Protein AF-A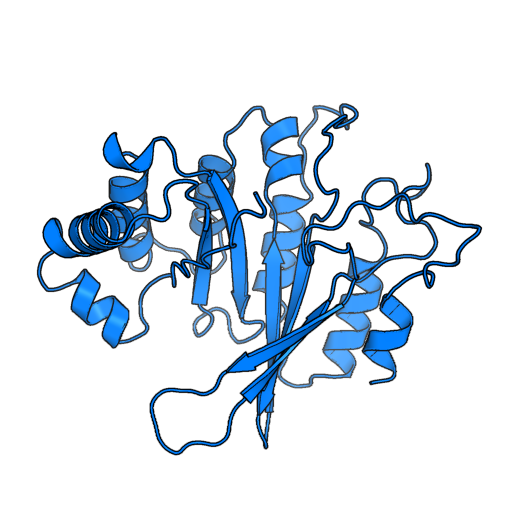0A1V1SUS5-F1 (afdb_monomer_lite)

Radius of gyration: 18.71 Å; chains: 1; bounding box: 54×46×48 Å

Structure (mmCIF, N/CA/C/O backbone):
data_AF-A0A1V1SUS5-F1
#
_entry.id   AF-A0A1V1SUS5-F1
#
loop_
_atom_site.group_PDB
_atom_site.id
_atom_site.type_symbol
_atom_site.label_atom_id
_atom_site.label_alt_id
_atom_site.label_comp_id
_atom_site.label_asym_id
_atom_site.label_entity_id
_atom_site.label_seq_id
_atom_site.pdbx_PDB_ins_code
_atom_site.Cartn_x
_atom_site.Cartn_y
_atom_site.Cartn_z
_atom_site.occupancy
_atom_site.B_iso_or_equiv
_atom_site.auth_seq_id
_atom_site.auth_comp_id
_atom_site.auth_asym_id
_atom_site.auth_atom_id
_atom_site.pdbx_PDB_model_num
ATOM 1 N N . MET A 1 1 ? 6.495 -20.080 1.034 1.00 56.28 1 MET A N 1
ATOM 2 C CA . MET A 1 1 ? 7.906 -19.631 0.947 1.00 56.28 1 MET A CA 1
ATOM 3 C C . MET A 1 1 ? 8.463 -19.608 -0.476 1.00 56.28 1 MET A C 1
ATOM 5 O O . MET A 1 1 ? 9.012 -18.581 -0.843 1.00 56.28 1 MET A O 1
ATOM 9 N N . GLN A 1 2 ? 8.309 -20.661 -1.296 1.00 71.94 2 GLN A N 1
ATOM 10 C CA . GLN A 1 2 ? 8.908 -20.706 -2.647 1.00 71.94 2 GLN A CA 1
ATOM 11 C C . GLN A 1 2 ? 8.453 -19.565 -3.578 1.00 71.94 2 GLN A C 1
ATOM 13 O O . GLN A 1 2 ? 9.272 -19.023 -4.310 1.00 71.94 2 GLN A O 1
ATOM 18 N N . LEU A 1 3 ? 7.181 -19.162 -3.480 1.00 84.06 3 LEU A N 1
ATOM 19 C CA . LEU A 1 3 ? 6.621 -18.015 -4.199 1.00 84.06 3 LEU A CA 1
ATOM 20 C C . LEU A 1 3 ? 7.401 -16.716 -3.946 1.00 84.06 3 LEU A C 1
ATOM 22 O O . LEU A 1 3 ? 7.781 -16.012 -4.872 1.00 84.06 3 LEU A O 1
ATOM 26 N N . ILE A 1 4 ? 7.640 -16.402 -2.675 1.00 88.00 4 ILE A N 1
ATOM 27 C CA . ILE A 1 4 ? 8.219 -15.123 -2.267 1.00 88.00 4 ILE A CA 1
ATOM 28 C C . ILE A 1 4 ? 9.676 -15.027 -2.709 1.00 88.00 4 ILE A C 1
ATOM 30 O O . ILE A 1 4 ? 10.050 -14.072 -3.378 1.00 88.00 4 ILE A O 1
ATOM 34 N N . ALA A 1 5 ? 10.471 -16.060 -2.418 1.00 86.56 5 ALA A N 1
ATOM 35 C CA . ALA A 1 5 ? 11.904 -16.068 -2.702 1.00 86.56 5 ALA A CA 1
ATOM 36 C C . ALA A 1 5 ? 12.237 -15.840 -4.189 1.00 86.56 5 ALA A C 1
ATOM 38 O O . ALA A 1 5 ? 13.232 -15.197 -4.501 1.00 86.56 5 ALA A O 1
ATOM 39 N N . GLN A 1 6 ? 11.398 -16.328 -5.108 1.00 87.69 6 GLN A N 1
ATOM 40 C CA . GLN A 1 6 ? 11.597 -16.170 -6.556 1.00 87.69 6 GLN A CA 1
ATOM 41 C C . GLN A 1 6 ? 11.377 -14.738 -7.057 1.00 87.69 6 GLN A C 1
ATOM 43 O O . GLN A 1 6 ? 11.787 -14.419 -8.169 1.00 87.69 6 GLN A O 1
ATOM 48 N N . ASN A 1 7 ? 10.732 -13.893 -6.252 1.00 89.69 7 ASN A N 1
ATOM 49 C CA . ASN A 1 7 ? 10.367 -12.529 -6.615 1.00 89.69 7 ASN A CA 1
ATOM 50 C C . ASN A 1 7 ? 11.190 -11.474 -5.855 1.00 89.69 7 ASN A C 1
ATOM 52 O O . ASN A 1 7 ? 10.912 -10.294 -5.998 1.00 89.69 7 ASN A O 1
ATOM 56 N N . LEU A 1 8 ? 12.211 -11.857 -5.078 1.00 88.56 8 LEU A N 1
ATOM 57 C CA . LEU A 1 8 ? 13.073 -10.901 -4.357 1.00 88.56 8 LEU A CA 1
ATOM 58 C C . LEU A 1 8 ? 14.153 -10.255 -5.248 1.00 88.56 8 LEU A C 1
ATOM 60 O O . LEU A 1 8 ? 14.941 -9.435 -4.781 1.00 88.56 8 LEU A O 1
ATOM 64 N N . GLY A 1 9 ? 14.205 -10.621 -6.530 1.00 86.25 9 GLY A N 1
ATOM 65 C CA . GLY A 1 9 ? 15.232 -10.159 -7.456 1.00 86.25 9 GLY A CA 1
ATOM 66 C C . GLY A 1 9 ? 16.608 -10.769 -7.173 1.00 86.25 9 GLY A C 1
ATOM 67 O O . GLY A 1 9 ? 16.739 -11.883 -6.663 1.00 86.25 9 GLY A O 1
ATOM 68 N N . VAL A 1 10 ? 17.655 -10.046 -7.568 1.00 81.94 10 VAL A N 1
ATOM 69 C CA . VAL A 1 10 ? 19.050 -10.477 -7.402 1.00 81.94 10 VAL A CA 1
ATOM 70 C C . VAL A 1 10 ? 19.497 -10.239 -5.958 1.00 81.94 10 VAL A C 1
ATOM 72 O O . VAL A 1 10 ? 19.235 -9.176 -5.399 1.00 81.94 10 VAL A O 1
ATOM 75 N N . PHE A 1 11 ? 20.182 -11.210 -5.351 1.00 77.88 11 PHE A N 1
ATOM 76 C CA . PHE A 1 11 ? 20.768 -11.031 -4.023 1.00 77.88 11 PHE A CA 1
ATOM 77 C C . PHE A 1 11 ? 21.939 -10.033 -4.095 1.00 77.88 11 PHE A C 1
ATOM 79 O O . PHE A 1 11 ? 22.802 -10.209 -4.961 1.00 77.88 11 PHE A O 1
ATOM 86 N N . PRO A 1 12 ? 22.005 -9.013 -3.220 1.00 69.25 12 PRO A N 1
ATOM 87 C CA . PRO A 1 12 ? 23.109 -8.060 -3.224 1.00 69.25 12 PRO A CA 1
ATOM 88 C C . PRO A 1 12 ? 24.424 -8.776 -2.883 1.00 69.25 12 PRO A C 1
ATOM 90 O O . PRO A 1 12 ? 24.532 -9.462 -1.867 1.00 69.25 12 PRO A O 1
ATOM 93 N N . THR A 1 13 ? 25.435 -8.639 -3.738 1.00 66.50 13 THR A N 1
ATOM 94 C CA . THR A 1 13 ? 26.790 -9.151 -3.486 1.00 66.50 13 THR A CA 1
ATOM 95 C C . THR A 1 13 ? 27.754 -7.982 -3.317 1.00 66.50 13 THR A C 1
ATOM 97 O O . THR A 1 13 ? 27.481 -6.877 -3.775 1.00 66.50 13 THR A O 1
ATOM 100 N N . LEU A 1 14 ? 28.900 -8.211 -2.669 1.00 58.50 14 LEU A N 1
ATOM 101 C CA . LEU A 1 14 ? 29.902 -7.162 -2.414 1.00 58.50 14 LEU A CA 1
ATOM 102 C C . LEU A 1 14 ? 30.389 -6.453 -3.696 1.00 58.50 14 LEU A C 1
ATOM 104 O O . LEU A 1 14 ? 30.779 -5.292 -3.632 1.00 58.50 14 LEU A O 1
ATOM 108 N N . ASP A 1 15 ? 30.321 -7.131 -4.846 1.00 57.38 15 ASP A N 1
ATOM 109 C CA . ASP A 1 15 ? 30.761 -6.618 -6.150 1.00 57.38 15 ASP A CA 1
ATOM 110 C C . ASP A 1 15 ? 29.616 -6.020 -6.993 1.00 57.38 15 ASP A C 1
ATOM 112 O O . ASP A 1 15 ? 29.857 -5.487 -8.077 1.00 57.38 15 ASP A O 1
ATOM 116 N N . TYR A 1 16 ? 28.367 -6.114 -6.522 1.00 55.88 16 TYR A N 1
ATOM 117 C CA . TYR A 1 16 ? 27.181 -5.610 -7.210 1.00 55.88 16 TYR A CA 1
ATOM 118 C C . TYR A 1 16 ? 26.275 -4.876 -6.219 1.00 55.88 16 TYR A C 1
ATOM 120 O O . TYR A 1 16 ? 25.392 -5.464 -5.588 1.00 55.88 16 TYR A O 1
ATOM 128 N N . ALA A 1 17 ? 26.496 -3.566 -6.096 1.00 56.09 17 ALA A N 1
ATOM 129 C CA . ALA A 1 17 ? 25.544 -2.681 -5.443 1.00 56.09 17 ALA A CA 1
ATOM 130 C C . ALA A 1 17 ? 24.270 -2.642 -6.294 1.00 56.09 17 ALA A C 1
ATOM 132 O O . ALA A 1 17 ? 24.307 -2.296 -7.476 1.00 56.09 17 ALA A O 1
ATOM 133 N N . GLN A 1 18 ? 23.152 -3.054 -5.708 1.00 57.53 18 GLN A N 1
ATOM 134 C CA . GLN A 1 18 ? 21.867 -3.020 -6.386 1.00 57.53 18 GLN A CA 1
ATOM 135 C C . GLN A 1 18 ? 21.454 -1.558 -6.566 1.00 57.53 18 GLN A C 1
ATOM 137 O O . GLN A 1 18 ? 21.388 -0.816 -5.594 1.00 57.53 18 GLN A O 1
ATOM 142 N N . SER A 1 19 ? 21.212 -1.143 -7.806 1.00 61.97 19 SER A N 1
ATOM 143 C CA . SER A 1 19 ? 20.896 0.248 -8.152 1.00 61.97 19 SER A CA 1
ATOM 144 C C . SER A 1 19 ? 19.427 0.623 -7.911 1.00 61.97 19 SER A C 1
ATOM 146 O O . SER A 1 19 ? 19.081 1.801 -7.903 1.00 61.97 19 SER A O 1
ATOM 148 N N . TRP A 1 20 ? 18.570 -0.367 -7.639 1.00 66.19 20 TRP A N 1
ATOM 149 C CA . TRP A 1 20 ? 17.168 -0.151 -7.295 1.00 66.19 20 TRP A CA 1
ATOM 150 C C . TRP A 1 20 ? 17.019 0.296 -5.834 1.00 66.19 20 TRP A C 1
ATOM 152 O O . TRP A 1 20 ? 16.970 -0.537 -4.925 1.00 66.19 20 TRP A O 1
ATOM 162 N N . GLU A 1 21 ? 16.935 1.611 -5.617 1.00 68.44 21 GLU A N 1
ATOM 163 C CA . GLU A 1 21 ? 16.593 2.203 -4.318 1.00 68.44 21 GLU A CA 1
ATOM 164 C C . GLU A 1 21 ? 15.135 1.881 -3.953 1.00 68.44 21 GLU A C 1
ATOM 166 O O . GLU A 1 21 ? 14.194 2.211 -4.686 1.00 68.44 21 GLU A O 1
ATOM 171 N N . ARG A 1 22 ? 14.952 1.208 -2.814 1.00 75.19 22 ARG A N 1
ATOM 172 C CA . ARG A 1 22 ? 13.670 0.661 -2.344 1.00 75.19 22 ARG A CA 1
ATOM 173 C C . ARG A 1 22 ? 13.079 1.542 -1.259 1.00 75.19 22 ARG A C 1
ATOM 175 O O . ARG A 1 22 ? 13.811 2.118 -0.467 1.00 75.19 22 ARG A O 1
ATOM 182 N N . PHE A 1 23 ? 11.753 1.596 -1.200 1.00 78.69 23 PHE A N 1
ATOM 183 C CA . PHE A 1 23 ? 11.044 2.333 -0.151 1.00 78.69 23 PHE A CA 1
ATOM 184 C C . PHE A 1 23 ? 11.021 1.597 1.193 1.00 78.69 23 PHE A C 1
ATOM 186 O O . PHE A 1 23 ? 10.920 2.224 2.237 1.00 78.69 23 PHE A O 1
ATOM 193 N N . MET A 1 24 ? 11.017 0.263 1.156 1.00 78.38 24 MET A N 1
ATOM 194 C CA . MET A 1 24 ? 10.450 -0.535 2.245 1.00 78.38 24 MET A CA 1
ATOM 195 C C . MET A 1 24 ? 11.324 -0.647 3.488 1.00 78.38 24 MET A C 1
ATOM 197 O O . MET A 1 24 ? 10.776 -0.709 4.578 1.00 78.38 24 MET A O 1
ATOM 201 N N . THR A 1 25 ? 12.646 -0.707 3.335 1.00 77.69 25 THR A N 1
ATOM 202 C CA . THR A 1 25 ? 13.564 -0.801 4.472 1.00 77.69 25 THR A CA 1
ATOM 203 C C . THR A 1 25 ? 14.739 0.142 4.280 1.00 77.69 25 THR A C 1
ATOM 205 O O . THR A 1 25 ? 15.134 0.423 3.144 1.00 77.69 25 THR A O 1
ATOM 208 N N . ASP A 1 26 ? 15.304 0.613 5.389 1.00 72.38 26 ASP A N 1
ATOM 209 C CA . ASP A 1 26 ? 16.390 1.596 5.386 1.00 72.38 26 ASP A CA 1
ATOM 210 C C . ASP A 1 26 ? 17.672 1.032 4.754 1.00 72.38 26 ASP A C 1
ATOM 212 O O . ASP A 1 26 ? 18.413 1.746 4.079 1.00 72.38 26 ASP A O 1
ATOM 216 N N . GLU A 1 27 ? 17.925 -0.272 4.913 1.00 72.62 27 GLU A N 1
ATOM 217 C CA . GLU A 1 27 ? 19.026 -0.979 4.251 1.00 72.62 27 GLU A CA 1
ATOM 218 C C . GLU A 1 27 ? 18.706 -1.412 2.812 1.00 72.62 27 GLU A C 1
ATOM 220 O O . GLU A 1 27 ? 19.537 -2.035 2.145 1.00 72.62 27 GLU A O 1
ATOM 225 N N . GLY A 1 28 ? 17.501 -1.105 2.328 1.00 73.62 28 GLY A N 1
ATOM 226 C CA . GLY A 1 28 ? 17.058 -1.421 0.982 1.00 73.62 28 GLY A CA 1
ATOM 227 C C . GLY A 1 28 ? 16.905 -2.919 0.740 1.00 73.62 28 GLY A C 1
ATOM 228 O O . GLY A 1 28 ? 17.240 -3.386 -0.337 1.00 73.62 28 GLY A O 1
ATOM 229 N N . SER A 1 29 ? 16.421 -3.709 1.694 1.00 83.25 29 SER A N 1
ATOM 230 C CA . SER A 1 29 ? 15.991 -5.097 1.478 1.00 83.25 29 SER A CA 1
ATOM 231 C C . SER A 1 29 ? 14.643 -5.135 0.735 1.00 83.25 29 SER A C 1
ATOM 233 O O . SER A 1 29 ? 13.761 -4.323 1.009 1.00 83.25 29 SER A O 1
ATOM 235 N N . PRO A 1 30 ? 14.413 -6.084 -0.197 1.00 87.19 30 PRO A N 1
ATOM 236 C CA . PRO A 1 30 ? 13.115 -6.235 -0.861 1.00 87.19 30 PRO A CA 1
ATOM 237 C C . PRO A 1 30 ? 12.083 -6.965 0.010 1.00 87.19 30 PRO A C 1
ATOM 239 O O . PRO A 1 30 ? 10.980 -7.247 -0.458 1.00 87.19 30 PRO A O 1
ATOM 242 N N . VAL A 1 31 ? 12.457 -7.336 1.237 1.00 90.62 31 VAL A N 1
ATOM 243 C CA . VAL A 1 31 ? 11.611 -8.033 2.203 1.00 90.62 31 VAL A CA 1
ATOM 244 C C . VAL A 1 31 ? 11.834 -7.490 3.608 1.00 90.62 31 VAL A C 1
ATOM 246 O O . VAL A 1 31 ? 12.974 -7.325 4.040 1.00 90.62 31 VAL A O 1
ATOM 249 N N . GLU A 1 32 ? 10.735 -7.302 4.328 1.00 91.38 32 GLU A N 1
ATOM 250 C CA . GLU A 1 32 ? 10.705 -6.912 5.736 1.00 91.38 32 GLU A CA 1
ATOM 251 C C . GLU A 1 32 ? 9.882 -7.930 6.536 1.00 91.38 32 GLU A C 1
ATOM 253 O O . GLU A 1 32 ? 8.862 -8.425 6.051 1.00 91.38 32 GLU A O 1
ATOM 258 N N . LEU A 1 33 ? 10.311 -8.249 7.760 1.00 91.81 33 LEU A N 1
ATOM 259 C CA . LEU A 1 33 ? 9.556 -9.070 8.710 1.00 91.81 33 LEU A CA 1
ATOM 260 C C . LEU A 1 33 ? 9.112 -8.203 9.889 1.00 91.81 33 LEU A C 1
ATOM 262 O O . LEU A 1 33 ? 9.931 -7.503 10.478 1.00 91.81 33 LEU A O 1
ATOM 266 N N . SER A 1 34 ? 7.846 -8.305 10.284 1.00 90.81 34 SER A N 1
ATOM 267 C CA . SER A 1 34 ? 7.305 -7.582 11.436 1.00 90.81 34 SER A CA 1
ATOM 268 C C . SER A 1 34 ? 6.362 -8.452 12.270 1.00 90.81 34 SER A C 1
ATOM 270 O O . SER A 1 34 ? 5.878 -9.495 11.832 1.00 90.81 34 SER A O 1
ATOM 272 N N . TRP A 1 35 ? 6.144 -8.052 13.523 1.00 91.94 35 TRP A N 1
ATOM 273 C CA . TRP A 1 35 ? 5.284 -8.756 14.474 1.00 91.94 35 TRP A CA 1
ATOM 274 C C . TRP A 1 35 ? 4.247 -7.792 15.026 1.00 91.94 35 TRP A C 1
ATOM 276 O O . TRP A 1 35 ? 4.596 -6.732 15.541 1.00 91.94 35 TRP A O 1
ATOM 286 N N . ASP A 1 36 ? 2.980 -8.186 14.956 1.00 88.12 36 ASP A N 1
ATOM 287 C CA . ASP A 1 36 ? 1.918 -7.536 15.713 1.00 88.12 36 ASP A CA 1
ATOM 288 C C . ASP A 1 36 ? 1.712 -8.285 17.021 1.00 88.12 36 ASP A C 1
ATOM 290 O O . ASP A 1 36 ? 1.273 -9.434 17.013 1.00 88.12 36 ASP A O 1
ATOM 294 N N . TRP A 1 37 ? 2.050 -7.639 18.131 1.00 86.56 37 TRP A N 1
ATOM 295 C CA . TRP A 1 37 ? 1.921 -8.211 19.468 1.00 86.56 37 TRP A CA 1
ATOM 296 C C . TRP A 1 37 ? 0.512 -8.073 20.051 1.00 86.56 37 TRP A C 1
ATOM 298 O O . TRP A 1 37 ? 0.243 -8.673 21.086 1.00 86.56 37 TRP A O 1
ATOM 308 N N . GLY A 1 38 ? -0.381 -7.317 19.403 1.00 79.44 38 GLY A N 1
ATOM 309 C CA . GLY A 1 38 ? -1.707 -7.027 19.932 1.00 79.44 38 GLY A CA 1
ATOM 310 C C . GLY A 1 38 ? -1.674 -6.235 21.245 1.00 79.44 38 GLY A C 1
ATOM 311 O O . GLY A 1 38 ? -0.644 -5.728 21.691 1.00 79.44 38 GLY A O 1
ATOM 312 N N . THR A 1 39 ? -2.845 -6.099 21.864 1.00 76.94 39 THR A N 1
ATOM 313 C CA . THR A 1 39 ? -3.015 -5.461 23.186 1.00 76.94 39 THR A CA 1
ATOM 314 C C . THR A 1 39 ? -3.655 -6.396 24.213 1.00 76.94 39 THR A C 1
ATOM 316 O O . THR A 1 39 ? -3.927 -5.983 25.338 1.00 76.94 39 THR A O 1
ATOM 319 N N . ASP A 1 40 ? -3.963 -7.624 23.811 1.00 79.69 40 ASP A N 1
ATOM 320 C CA . ASP A 1 40 ? -4.545 -8.686 24.624 1.00 79.69 40 ASP A CA 1
ATOM 321 C C . ASP A 1 40 ? -3.568 -9.869 24.738 1.00 79.69 40 ASP A C 1
ATOM 323 O O . ASP A 1 40 ? -2.479 -9.851 24.173 1.00 79.69 40 ASP A O 1
ATOM 327 N N . ASP A 1 41 ? -3.956 -10.921 25.463 1.00 81.50 41 ASP A N 1
ATOM 328 C CA . ASP A 1 41 ? -3.148 -12.145 25.605 1.00 81.50 41 ASP A CA 1
ATOM 329 C C . ASP A 1 41 ? -3.198 -13.046 24.347 1.00 81.50 41 ASP A C 1
ATOM 331 O O . ASP A 1 41 ? -2.983 -14.262 24.423 1.00 81.50 41 ASP A O 1
ATOM 335 N N . SER A 1 42 ? -3.543 -12.486 23.182 1.00 82.06 42 SER A N 1
ATOM 336 C CA . SER A 1 42 ? -3.568 -13.235 21.929 1.00 82.06 42 SER A CA 1
ATOM 337 C C . SER A 1 42 ? -2.152 -13.527 21.430 1.00 82.06 42 SER A C 1
ATOM 339 O O . SER A 1 42 ? -1.152 -12.951 21.863 1.00 82.06 42 SER A O 1
ATOM 341 N N . ARG A 1 43 ? -2.043 -14.507 20.530 1.00 85.69 43 ARG A N 1
ATOM 342 C CA . ARG A 1 43 ? -0.749 -14.832 19.931 1.00 85.69 43 ARG A CA 1
ATOM 343 C C . ARG A 1 43 ? -0.334 -13.715 18.974 1.00 85.69 43 ARG A C 1
ATOM 345 O O . ARG A 1 43 ? -1.170 -13.296 18.172 1.00 85.69 43 ARG A O 1
ATOM 352 N N . PRO A 1 44 ? 0.951 -13.320 18.973 1.00 88.94 44 PRO A N 1
ATOM 353 C CA . PRO A 1 44 ? 1.442 -12.357 18.007 1.00 88.94 44 PRO A CA 1
ATOM 354 C C . PRO A 1 44 ? 1.198 -12.826 16.573 1.00 88.94 44 PRO A C 1
ATOM 356 O O . PRO A 1 44 ? 1.414 -13.996 16.246 1.00 88.94 44 PRO A O 1
ATOM 359 N N . THR A 1 45 ? 0.787 -11.905 15.709 1.00 90.25 45 THR A N 1
ATOM 360 C CA . THR A 1 45 ? 0.642 -12.163 14.275 1.00 90.25 45 THR A CA 1
ATOM 361 C C . THR A 1 45 ? 1.963 -11.864 13.583 1.00 90.25 45 THR A C 1
ATOM 363 O O . THR A 1 45 ? 2.493 -10.758 13.694 1.00 90.25 45 THR A O 1
ATOM 366 N N . ILE A 1 46 ? 2.490 -12.842 12.847 1.00 93.44 46 ILE A N 1
ATOM 367 C CA . ILE A 1 46 ? 3.684 -12.641 12.023 1.00 93.44 46 ILE A CA 1
ATOM 368 C C . ILE A 1 46 ? 3.256 -11.933 10.744 1.00 93.44 46 ILE A C 1
ATOM 370 O O . ILE A 1 46 ? 2.282 -12.324 10.100 1.00 93.44 46 ILE A O 1
ATOM 374 N N . ARG A 1 47 ? 4.001 -10.908 10.357 1.00 94.94 47 ARG A N 1
ATOM 375 C CA . ARG A 1 47 ? 3.806 -10.170 9.120 1.00 94.94 47 ARG A CA 1
ATOM 376 C C . ARG A 1 47 ? 5.085 -10.173 8.313 1.00 94.94 47 ARG A C 1
ATOM 378 O O . ARG A 1 47 ? 6.189 -10.206 8.855 1.00 94.94 47 ARG A O 1
ATOM 385 N N . TYR A 1 48 ? 4.929 -10.133 7.002 1.00 94.19 48 TYR A N 1
ATOM 386 C CA . TYR A 1 48 ? 6.040 -9.787 6.136 1.00 94.19 48 TYR A CA 1
ATOM 387 C C . TYR A 1 48 ? 5.567 -8.941 4.969 1.00 94.19 48 TYR A C 1
ATOM 389 O O . TYR A 1 48 ? 4.450 -9.121 4.478 1.00 94.19 48 TYR A O 1
ATOM 397 N N . SER A 1 49 ? 6.441 -8.060 4.512 1.00 94.25 49 SER A N 1
ATOM 398 C CA . SER A 1 49 ? 6.226 -7.209 3.349 1.00 94.25 49 SER A CA 1
ATOM 399 C C . SER A 1 49 ? 7.255 -7.541 2.281 1.00 94.25 49 SER A C 1
ATOM 401 O O . SER A 1 49 ? 8.379 -7.909 2.614 1.00 94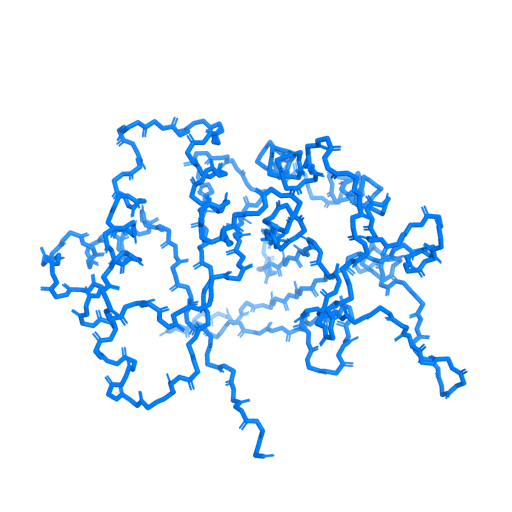.25 49 SER A O 1
ATOM 403 N N . ILE A 1 50 ? 6.867 -7.473 1.007 1.00 94.19 50 ILE A N 1
ATOM 404 C CA . ILE A 1 50 ? 7.768 -7.650 -0.129 1.00 94.19 50 ILE A CA 1
ATOM 405 C C . ILE A 1 50 ? 7.485 -6.696 -1.275 1.00 94.19 50 ILE A C 1
ATOM 407 O O . ILE A 1 50 ? 6.334 -6.429 -1.627 1.00 94.19 50 ILE A O 1
ATOM 411 N N . GLU A 1 51 ? 8.559 -6.228 -1.896 1.00 93.50 51 GLU A N 1
ATOM 412 C CA . GLU A 1 51 ? 8.523 -5.614 -3.213 1.00 93.50 51 GLU A CA 1
ATOM 413 C C . GLU A 1 51 ? 8.965 -6.688 -4.211 1.00 93.50 51 GLU A C 1
ATOM 415 O O . GLU A 1 51 ? 10.124 -7.105 -4.184 1.00 93.50 51 GLU A O 1
ATOM 420 N N . PRO A 1 52 ? 8.063 -7.196 -5.068 1.00 92.94 52 PRO A N 1
ATOM 421 C CA . PRO A 1 52 ? 8.451 -8.081 -6.152 1.00 92.94 52 PRO A CA 1
ATOM 422 C C . PRO A 1 52 ? 9.379 -7.327 -7.097 1.00 92.94 52 PRO A C 1
ATOM 424 O O . PRO A 1 52 ? 9.029 -6.241 -7.549 1.00 92.94 52 PRO A O 1
ATOM 427 N N . ILE A 1 53 ? 10.536 -7.896 -7.419 1.00 90.19 53 ILE A N 1
ATOM 428 C CA . ILE A 1 53 ? 11.536 -7.278 -8.290 1.00 90.19 53 ILE A CA 1
ATOM 429 C C . ILE A 1 53 ? 11.839 -8.209 -9.455 1.00 90.19 53 ILE A C 1
ATOM 431 O O . ILE A 1 53 ? 12.270 -9.352 -9.277 1.00 90.19 53 ILE A O 1
ATOM 435 N N . GLY A 1 54 ? 11.609 -7.702 -10.666 1.00 88.56 54 GLY A N 1
ATOM 436 C CA . GLY A 1 54 ? 11.950 -8.396 -11.899 1.00 88.56 54 GLY A CA 1
ATOM 437 C C . GLY A 1 54 ? 13.461 -8.451 -12.127 1.00 88.56 54 GLY A C 1
ATOM 438 O O . GLY A 1 54 ? 14.202 -7.558 -11.731 1.00 88.56 54 GLY A O 1
ATOM 439 N N . LEU A 1 55 ? 13.933 -9.474 -12.845 1.00 86.88 55 LEU A N 1
ATOM 440 C CA . LEU A 1 55 ? 15.357 -9.609 -13.201 1.00 86.88 55 LEU A CA 1
ATOM 441 C C . LEU A 1 55 ? 15.878 -8.475 -14.100 1.00 86.88 55 LEU A C 1
ATOM 443 O O . LEU A 1 55 ? 17.085 -8.310 -14.242 1.00 86.88 55 LEU A O 1
ATOM 447 N N . THR A 1 56 ? 14.974 -7.728 -14.732 1.00 85.62 56 THR A N 1
ATOM 448 C CA . THR A 1 56 ? 15.272 -6.597 -15.620 1.00 85.62 56 THR A CA 1
ATOM 449 C C . THR A 1 56 ? 14.911 -5.250 -14.995 1.00 85.62 56 THR A C 1
ATOM 451 O O . THR A 1 56 ? 14.967 -4.243 -15.702 1.00 85.62 56 THR A O 1
ATOM 454 N N . ALA A 1 57 ? 14.523 -5.216 -13.715 1.00 85.56 57 ALA A N 1
ATOM 455 C CA . ALA A 1 57 ? 14.254 -3.969 -13.008 1.00 85.56 57 ALA A CA 1
ATOM 456 C C . ALA A 1 57 ? 15.481 -3.048 -13.062 1.00 85.56 57 ALA A C 1
ATOM 458 O O . ALA A 1 57 ? 16.616 -3.525 -13.030 1.00 85.56 57 ALA A O 1
ATOM 459 N N . ASP A 1 58 ? 15.239 -1.743 -13.175 1.00 78.31 58 ASP A N 1
ATOM 460 C CA . ASP A 1 58 ? 16.265 -0.697 -13.299 1.00 78.31 58 ASP A CA 1
ATOM 461 C C . ASP A 1 58 ? 17.146 -0.780 -14.562 1.00 78.31 58 ASP A C 1
ATOM 463 O O . ASP A 1 58 ? 18.159 -0.099 -14.708 1.00 78.31 58 ASP A O 1
ATOM 467 N N . THR A 1 59 ? 16.765 -1.617 -15.527 1.00 82.88 59 THR A N 1
ATOM 468 C CA . THR A 1 59 ? 17.389 -1.620 -16.855 1.00 82.88 59 THR A CA 1
ATOM 469 C C . THR A 1 59 ? 16.586 -0.751 -17.816 1.00 82.88 59 THR A C 1
ATOM 471 O O . THR A 1 59 ? 15.429 -0.421 -17.567 1.00 82.88 59 THR A O 1
ATOM 474 N N . SER A 1 60 ? 17.142 -0.449 -18.990 1.00 82.19 60 SER A N 1
ATOM 475 C CA . SER A 1 60 ? 16.393 0.235 -20.054 1.00 82.19 60 SER A CA 1
ATOM 476 C C . SER A 1 60 ? 15.133 -0.517 -20.514 1.00 82.19 60 SER A C 1
ATOM 478 O O . SER A 1 60 ? 14.267 0.096 -21.137 1.00 82.19 60 SER A O 1
ATOM 480 N N . PHE A 1 61 ? 15.016 -1.818 -20.218 1.00 83.75 61 PHE A N 1
ATOM 481 C CA . PHE A 1 61 ? 13.843 -2.634 -20.541 1.00 83.75 61 PHE A CA 1
ATOM 482 C C . PHE A 1 61 ? 12.714 -2.507 -19.515 1.00 83.75 61 PHE A C 1
ATOM 484 O O . PHE A 1 61 ? 11.549 -2.602 -19.893 1.00 83.75 61 PHE A O 1
ATOM 491 N N . ASP A 1 62 ? 13.046 -2.308 -18.239 1.00 82.56 62 ASP A N 1
ATOM 492 C CA . ASP A 1 62 ? 12.070 -2.135 -17.162 1.00 82.56 62 ASP A CA 1
ATOM 493 C C . ASP A 1 62 ? 12.589 -1.143 -16.109 1.00 82.56 62 ASP A C 1
ATOM 495 O O . ASP A 1 62 ? 12.909 -1.526 -14.980 1.00 82.56 62 ASP A O 1
ATOM 499 N N . PRO A 1 63 ? 12.690 0.151 -16.464 1.00 79.94 63 PRO A N 1
ATOM 500 C CA . PRO A 1 63 ? 13.331 1.145 -15.608 1.00 79.94 63 PRO A CA 1
ATOM 501 C C . PRO A 1 63 ? 12.564 1.402 -14.308 1.00 79.94 63 PRO A C 1
ATOM 503 O O . PRO A 1 63 ? 13.074 2.095 -13.444 1.00 79.94 63 PRO A O 1
ATOM 506 N N . LEU A 1 64 ? 11.326 0.909 -14.179 1.00 80.00 64 LEU A N 1
ATOM 507 C CA . LEU A 1 64 ? 10.435 1.196 -13.050 1.00 80.00 64 LEU A CA 1
ATOM 508 C C . LEU A 1 64 ? 9.784 -0.061 -12.465 1.00 80.00 64 LEU A C 1
ATOM 510 O O . LEU A 1 64 ? 8.769 0.043 -11.774 1.00 80.00 64 LEU A O 1
ATOM 514 N N . ASN A 1 65 ? 10.367 -1.230 -12.745 1.00 87.25 65 ASN A N 1
ATOM 515 C CA . ASN A 1 65 ? 9.947 -2.520 -12.199 1.00 87.25 65 ASN A CA 1
ATOM 516 C C . ASN A 1 65 ? 8.439 -2.802 -12.397 1.00 87.25 65 ASN A C 1
ATOM 518 O O . ASN A 1 65 ? 7.739 -3.287 -11.507 1.00 87.25 65 ASN A O 1
ATOM 522 N N . LEU A 1 66 ? 7.900 -2.446 -13.564 1.00 83.69 66 LEU A N 1
ATOM 523 C CA . LEU A 1 66 ? 6.469 -2.544 -13.862 1.00 83.69 66 LEU A CA 1
ATOM 524 C C . LEU A 1 66 ? 6.076 -3.912 -14.432 1.00 83.69 66 LEU A C 1
ATOM 526 O O . LEU A 1 66 ? 4.891 -4.254 -14.405 1.00 83.69 66 LEU A O 1
ATOM 530 N N . LEU A 1 67 ? 7.036 -4.693 -14.946 1.00 85.81 67 LEU A N 1
ATOM 531 C CA . LEU A 1 67 ? 6.749 -5.945 -15.657 1.00 85.81 67 LEU A CA 1
ATOM 532 C C . LEU A 1 67 ? 6.504 -7.131 -14.717 1.00 85.81 67 LEU A C 1
ATOM 534 O O . LEU A 1 67 ? 5.750 -8.044 -15.051 1.00 85.81 67 LEU A O 1
ATOM 538 N N . VAL A 1 68 ? 7.119 -7.136 -13.532 1.00 89.62 68 VAL A N 1
ATOM 539 C CA . VAL A 1 68 ? 7.025 -8.265 -12.589 1.00 89.62 68 VAL A CA 1
ATOM 540 C C . VAL A 1 68 ? 5.624 -8.423 -11.983 1.00 89.62 68 VAL A C 1
ATOM 542 O O . VAL A 1 68 ? 5.223 -9.531 -11.619 1.00 89.62 68 VAL A O 1
ATOM 545 N N . GLY A 1 69 ? 4.853 -7.333 -11.916 1.00 87.69 69 GLY A N 1
ATOM 546 C CA . GLY A 1 69 ? 3.576 -7.280 -11.205 1.00 87.69 69 GLY A CA 1
ATOM 547 C C . GLY A 1 69 ? 2.549 -8.313 -11.677 1.00 87.69 69 GLY A C 1
ATOM 548 O O . GLY A 1 69 ? 1.945 -8.984 -10.845 1.00 87.69 69 GLY A O 1
ATOM 549 N N . GLU A 1 70 ? 2.383 -8.499 -12.991 1.00 87.06 70 GLU A N 1
ATOM 550 C CA . GLU A 1 70 ? 1.386 -9.435 -13.545 1.00 87.06 70 GLU A CA 1
ATOM 551 C C . GLU A 1 70 ? 1.723 -10.900 -13.244 1.00 87.06 70 GLU A C 1
ATOM 553 O O . GLU A 1 70 ? 0.850 -11.707 -12.897 1.00 87.06 70 GLU A O 1
ATOM 558 N N . ALA A 1 71 ? 3.008 -11.252 -13.357 1.00 90.19 71 ALA A N 1
ATOM 559 C CA . ALA A 1 71 ? 3.487 -12.590 -13.043 1.00 90.19 71 ALA A CA 1
ATOM 560 C C . ALA A 1 71 ? 3.326 -12.882 -11.546 1.00 90.19 71 ALA A C 1
ATOM 562 O O . ALA A 1 71 ? 2.860 -13.963 -11.180 1.00 90.19 71 ALA A O 1
ATOM 563 N N . PHE A 1 72 ? 3.657 -11.910 -10.694 1.00 93.94 72 PHE A N 1
ATOM 564 C CA . PHE A 1 72 ? 3.517 -12.032 -9.250 1.00 93.94 72 PHE A CA 1
ATOM 565 C C . PHE A 1 72 ? 2.047 -12.147 -8.816 1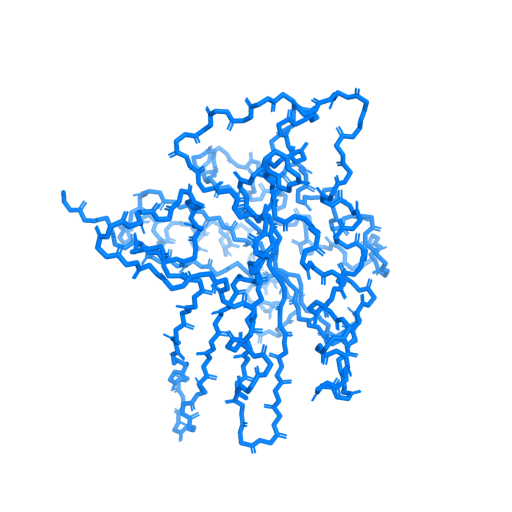.00 93.94 72 PHE A C 1
ATOM 567 O O . PHE A 1 72 ? 1.703 -13.072 -8.078 1.00 93.94 72 PHE A O 1
ATOM 574 N N . GLU A 1 73 ? 1.153 -11.303 -9.343 1.00 93.69 73 GLU A N 1
ATOM 575 C CA . GLU A 1 73 ? -0.294 -11.399 -9.099 1.00 93.69 73 GLU A CA 1
ATOM 576 C C . GLU A 1 73 ? -0.832 -12.782 -9.493 1.00 93.69 73 GLU A C 1
ATOM 578 O O . GLU A 1 73 ? -1.520 -13.439 -8.710 1.00 93.69 73 GLU A O 1
ATOM 583 N N . SER A 1 74 ? -0.470 -13.268 -10.684 1.00 92.38 74 SER A N 1
ATOM 584 C CA . SER A 1 74 ? -0.906 -14.580 -11.175 1.00 92.38 74 SER A CA 1
ATOM 585 C C . SER A 1 74 ? -0.478 -15.724 -10.255 1.00 92.38 74 SER A C 1
ATOM 587 O O . SER A 1 74 ? -1.179 -16.732 -10.134 1.00 92.38 74 SER A O 1
ATOM 589 N N . GLN A 1 75 ? 0.686 -15.601 -9.619 1.00 93.56 75 GLN A N 1
ATOM 590 C CA . GLN A 1 75 ? 1.163 -16.579 -8.652 1.00 93.56 75 GLN A CA 1
ATOM 591 C C . GLN A 1 75 ? 0.459 -16.433 -7.293 1.00 93.56 75 GLN A C 1
ATOM 593 O O . GLN A 1 75 ? 0.120 -17.448 -6.683 1.00 93.56 75 GLN A O 1
ATOM 598 N N . LEU A 1 76 ? 0.172 -15.205 -6.846 1.00 93.81 76 LEU A N 1
ATOM 599 C CA . LEU A 1 76 ? -0.593 -14.943 -5.624 1.00 93.81 76 LEU A CA 1
ATOM 600 C C . LEU A 1 76 ? -2.008 -15.514 -5.692 1.00 93.81 76 LEU A C 1
ATOM 602 O O . LEU A 1 76 ? -2.416 -16.213 -4.769 1.00 93.81 76 LEU A O 1
ATOM 606 N N . VAL A 1 77 ? -2.724 -15.290 -6.797 1.00 94.25 77 VAL A N 1
ATOM 607 C CA . VAL A 1 77 ? -4.080 -15.829 -7.008 1.00 94.25 77 VAL A CA 1
ATOM 608 C C . VAL A 1 77 ? -4.088 -17.358 -6.919 1.00 94.25 77 VAL A C 1
ATOM 610 O O . VAL A 1 77 ? -5.017 -17.949 -6.376 1.00 94.25 77 VAL A O 1
ATOM 613 N N . LYS A 1 78 ? -3.035 -18.023 -7.413 1.00 93.38 78 LYS A N 1
ATOM 614 C CA . LYS A 1 78 ? -2.894 -19.484 -7.299 1.00 93.38 78 LYS A CA 1
ATOM 615 C C . LYS A 1 78 ? -2.587 -19.936 -5.871 1.00 93.38 78 LYS A C 1
ATOM 617 O O . LYS A 1 78 ? -3.002 -21.024 -5.484 1.00 93.38 78 LYS A O 1
ATOM 622 N N . ALA A 1 79 ? -1.826 -19.145 -5.119 1.00 92.69 79 ALA A N 1
ATOM 623 C CA . ALA A 1 79 ? -1.379 -19.493 -3.774 1.00 92.69 79 ALA A CA 1
ATOM 624 C C . ALA A 1 79 ? -2.416 -19.180 -2.684 1.00 92.69 79 ALA A C 1
ATOM 626 O O . ALA A 1 79 ? -2.412 -19.837 -1.645 1.00 92.69 79 ALA A O 1
ATOM 627 N N . LEU A 1 80 ? -3.287 -18.194 -2.909 1.00 93.25 80 LEU A N 1
ATOM 628 C CA . LEU A 1 80 ? -4.244 -17.675 -1.933 1.00 93.25 80 LEU A CA 1
ATOM 629 C C . LEU A 1 80 ? -5.675 -17.772 -2.498 1.00 93.25 80 LEU A C 1
ATOM 631 O O . LEU A 1 80 ? -6.131 -16.847 -3.166 1.00 93.25 80 LEU A O 1
ATOM 635 N N . PRO A 1 81 ? -6.416 -18.865 -2.225 1.00 88.38 81 PRO A N 1
ATOM 636 C CA . PRO A 1 81 ? -7.727 -19.119 -2.838 1.00 88.38 81 PRO A CA 1
ATOM 637 C C . PRO A 1 81 ? -8.798 -18.058 -2.554 1.00 88.38 81 PRO A C 1
ATOM 639 O O . PRO A 1 81 ? -9.719 -17.891 -3.345 1.00 88.38 81 PRO A O 1
ATOM 642 N N . ASN A 1 82 ? -8.681 -17.355 -1.424 1.00 91.06 82 ASN A N 1
ATOM 643 C CA . ASN A 1 82 ? -9.629 -16.321 -0.998 1.00 91.06 82 ASN A CA 1
ATOM 644 C C . ASN A 1 82 ? -9.212 -14.905 -1.434 1.00 91.06 82 ASN A C 1
ATOM 646 O O . ASN A 1 82 ? -9.874 -13.937 -1.065 1.00 91.06 82 ASN A O 1
ATOM 650 N N . LEU A 1 83 ? -8.109 -14.774 -2.178 1.00 95.38 83 LEU A N 1
ATOM 651 C CA . LEU A 1 83 ? -7.603 -13.490 -2.648 1.00 95.38 83 LEU A CA 1
ATOM 652 C C . LEU A 1 83 ? -8.589 -12.847 -3.625 1.00 95.38 83 LEU A C 1
ATOM 654 O O . LEU A 1 83 ? -9.035 -13.475 -4.587 1.00 95.38 83 LEU A O 1
ATOM 658 N N . ARG A 1 84 ? -8.877 -11.566 -3.409 1.00 96.50 84 ARG A N 1
ATOM 659 C CA . ARG A 1 84 ? -9.686 -10.738 -4.307 1.00 96.50 84 ARG A CA 1
ATOM 660 C C . ARG A 1 84 ? -8.796 -9.650 -4.898 1.00 96.50 84 ARG A C 1
ATOM 662 O O . ARG A 1 84 ? -8.020 -9.015 -4.189 1.00 96.50 84 ARG A O 1
ATOM 669 N N . VAL A 1 85 ? -8.863 -9.477 -6.214 1.00 96.25 85 VAL A N 1
ATOM 670 C CA . VAL A 1 85 ? -7.925 -8.643 -6.993 1.00 96.25 85 VAL A CA 1
ATOM 671 C C . VAL A 1 85 ? -8.611 -7.466 -7.681 1.00 96.25 85 VAL A C 1
ATOM 673 O O . VAL A 1 85 ? -7.974 -6.712 -8.406 1.00 96.25 85 VAL A O 1
ATOM 676 N N . GLU A 1 86 ? -9.910 -7.279 -7.460 1.00 95.75 86 GLU A N 1
ATOM 677 C CA . GLU A 1 86 ? -10.715 -6.234 -8.087 1.00 95.75 86 GLU A CA 1
ATOM 678 C C . GLU A 1 86 ? -10.168 -4.837 -7.781 1.00 95.75 86 GLU A C 1
ATOM 680 O O . GLU A 1 86 ? -9.915 -4.057 -8.700 1.00 95.75 86 GLU A O 1
ATOM 685 N N . TRP A 1 87 ? -9.924 -4.534 -6.502 1.00 96.50 87 TRP A N 1
ATOM 686 C CA . TRP A 1 87 ? -9.280 -3.280 -6.112 1.00 96.50 87 TRP A CA 1
ATOM 687 C C . TRP A 1 87 ? -7.794 -3.246 -6.472 1.00 96.50 87 TRP A C 1
ATOM 689 O O . TRP A 1 87 ? -7.324 -2.197 -6.900 1.00 96.50 87 TRP A O 1
ATOM 699 N N . LEU A 1 88 ? -7.070 -4.372 -6.393 1.00 97.06 88 LEU A N 1
ATOM 700 C CA . LEU A 1 88 ? -5.665 -4.432 -6.820 1.00 97.06 88 LEU A CA 1
ATOM 701 C C . LEU A 1 88 ? -5.505 -3.939 -8.258 1.00 97.06 88 LEU A C 1
ATOM 703 O O . LEU A 1 88 ? -4.755 -2.998 -8.500 1.00 97.06 88 LEU A O 1
ATOM 707 N N . ARG A 1 89 ? -6.252 -4.531 -9.193 1.00 95.75 89 ARG A N 1
ATOM 708 C CA . ARG A 1 89 ? -6.200 -4.177 -10.615 1.00 95.75 89 ARG A CA 1
ATOM 709 C C . ARG A 1 89 ? -6.655 -2.745 -10.855 1.00 95.75 89 ARG A C 1
ATOM 711 O O . ARG A 1 89 ? -5.973 -2.009 -11.555 1.00 95.75 89 ARG A O 1
ATOM 718 N N . HIS A 1 90 ? -7.748 -2.323 -10.213 1.00 96.38 90 HIS A N 1
ATOM 719 C CA . HIS A 1 90 ? -8.234 -0.948 -10.323 1.00 96.38 90 HIS A CA 1
ATOM 720 C C . HIS A 1 90 ? -7.160 0.082 -9.940 1.00 96.38 90 HIS A C 1
ATOM 722 O O . HIS A 1 90 ? -6.888 1.012 -10.701 1.00 96.38 90 HIS A O 1
ATOM 728 N N . PHE A 1 91 ? -6.533 -0.083 -8.772 1.00 96.81 91 PHE A N 1
ATOM 729 C CA . PHE A 1 91 ? -5.516 0.854 -8.308 1.00 96.81 91 PHE A CA 1
ATOM 730 C C . PHE A 1 91 ? -4.217 0.730 -9.107 1.00 96.81 91 PHE A C 1
ATOM 732 O O . PHE A 1 91 ? -3.626 1.757 -9.432 1.00 96.81 91 PHE A O 1
ATOM 739 N N . GLN A 1 92 ? -3.797 -0.476 -9.503 1.00 94.44 92 GLN A N 1
ATOM 740 C CA . GLN A 1 92 ? -2.664 -0.642 -10.418 1.00 94.44 92 GLN A CA 1
ATOM 741 C C . GLN A 1 92 ? -2.879 0.135 -11.719 1.00 94.44 92 GLN A C 1
ATOM 743 O O . GLN A 1 92 ? -1.995 0.891 -12.112 1.00 94.44 92 GLN A O 1
ATOM 748 N N . ASP A 1 93 ? -4.040 -0.001 -12.361 1.00 93.62 93 ASP A N 1
ATOM 749 C CA . ASP A 1 93 ? -4.354 0.709 -13.603 1.00 93.62 93 ASP A CA 1
ATOM 750 C C . ASP A 1 93 ? -4.352 2.227 -13.394 1.00 93.62 93 ASP A C 1
ATOM 752 O O . ASP A 1 93 ? -3.753 2.969 -14.179 1.00 93.62 93 ASP A O 1
ATOM 756 N N . PHE A 1 94 ? -4.949 2.696 -12.294 1.00 95.56 94 PHE A N 1
ATOM 757 C CA . PHE A 1 94 ? -4.940 4.112 -11.949 1.00 95.56 94 PHE A CA 1
ATOM 758 C C . PHE A 1 94 ? -3.517 4.643 -11.740 1.00 95.56 94 PHE A C 1
ATOM 760 O O . PHE A 1 94 ? -3.132 5.619 -12.379 1.00 95.56 94 PHE A O 1
ATOM 767 N N . PHE A 1 95 ? -2.704 4.027 -10.880 1.00 93.12 95 PHE A N 1
ATOM 768 C CA . PHE A 1 95 ? -1.367 4.538 -10.558 1.00 93.12 95 PHE A CA 1
ATOM 769 C C . PHE A 1 95 ? -0.348 4.336 -11.693 1.00 93.12 95 PHE A C 1
ATOM 771 O O . PHE A 1 95 ? 0.591 5.127 -11.803 1.00 93.12 95 PHE A O 1
ATOM 778 N N . LYS A 1 96 ? -0.536 3.337 -12.569 1.00 88.25 96 LYS A N 1
ATOM 779 C CA . LYS A 1 96 ? 0.305 3.122 -13.761 1.00 88.25 96 LYS A CA 1
ATOM 780 C C . LYS A 1 96 ? 0.080 4.169 -14.848 1.00 88.25 96 LYS A C 1
ATOM 782 O O . LYS A 1 96 ? 1.018 4.478 -15.581 1.00 88.25 96 LYS A O 1
ATOM 787 N N . ASP A 1 97 ? -1.132 4.699 -14.981 1.00 85.75 97 ASP A N 1
ATOM 788 C CA . ASP A 1 97 ? -1.452 5.700 -15.995 1.00 85.75 97 ASP A CA 1
ATOM 789 C C . ASP A 1 97 ? -0.735 7.032 -15.700 1.00 85.75 97 ASP A C 1
ATOM 791 O O . ASP A 1 97 ? -0.946 7.664 -14.664 1.00 85.75 97 ASP A O 1
ATOM 795 N N . ARG A 1 98 ? 0.096 7.479 -16.647 1.00 80.69 98 ARG A N 1
ATOM 796 C CA . ARG A 1 98 ? 0.916 8.703 -16.574 1.00 80.69 98 ARG A CA 1
ATOM 797 C C . ARG A 1 98 ? 0.420 9.819 -17.499 1.00 80.69 98 ARG A C 1
ATOM 799 O O . ARG A 1 98 ? 1.002 10.899 -17.527 1.00 80.69 98 ARG A O 1
ATOM 806 N N . GLY A 1 99 ? -0.669 9.595 -18.233 1.00 74.19 99 GLY A N 1
ATOM 807 C CA . GLY A 1 99 ? -1.126 10.501 -19.285 1.00 74.19 99 GLY A CA 1
ATOM 808 C C . GLY A 1 99 ? -0.151 10.604 -20.469 1.00 74.19 99 GLY A C 1
ATOM 809 O O . GLY A 1 99 ? 0.703 9.746 -20.676 1.00 74.19 99 GLY A O 1
ATOM 810 N N . ASN A 1 100 ? -0.293 11.674 -21.261 1.00 65.50 100 ASN A N 1
ATOM 811 C CA . ASN A 1 100 ? 0.488 11.904 -22.491 1.00 65.50 100 ASN A CA 1
ATOM 812 C C . ASN A 1 100 ? 1.871 12.525 -22.254 1.00 65.50 100 ASN A C 1
ATOM 814 O O . ASN A 1 100 ? 2.662 12.646 -23.190 1.00 65.50 100 ASN A O 1
ATOM 818 N N . ASN A 1 101 ? 2.154 12.954 -21.027 1.00 58.06 101 ASN A N 1
ATOM 819 C CA . ASN A 1 101 ? 3.464 13.466 -20.670 1.00 58.06 101 ASN A CA 1
ATOM 820 C C . ASN A 1 101 ? 4.352 12.239 -20.475 1.00 58.06 101 ASN A C 1
ATOM 822 O O . ASN A 1 101 ? 4.196 11.503 -19.502 1.00 58.06 101 ASN A O 1
ATOM 826 N N . GLY A 1 102 ? 5.199 11.963 -21.471 1.00 52.97 102 GLY A N 1
ATOM 827 C CA . GLY A 1 102 ? 6.132 10.842 -21.445 1.00 52.97 102 GLY A CA 1
ATOM 828 C C . GLY A 1 102 ? 6.946 10.811 -20.152 1.00 52.97 102 GLY A C 1
ATOM 829 O O . GLY A 1 102 ? 7.017 11.801 -19.431 1.00 52.97 102 GLY A O 1
ATOM 830 N N . CYS A 1 103 ? 7.535 9.651 -19.865 1.00 52.16 103 CYS A N 1
ATOM 831 C CA . CYS A 1 103 ? 8.371 9.402 -18.695 1.00 52.16 103 CYS A CA 1
ATOM 832 C C . CYS A 1 103 ? 9.529 10.415 -18.630 1.00 52.16 103 CYS A C 1
ATOM 834 O O . CYS A 1 103 ? 10.622 10.139 -19.119 1.00 52.16 103 CYS A O 1
ATOM 836 N N . GLU A 1 104 ? 9.297 11.601 -18.063 1.00 49.41 104 GLU A N 1
ATOM 837 C CA . GLU A 1 104 ? 10.376 12.480 -17.639 1.00 49.41 104 GLU A CA 1
ATOM 838 C C . GLU A 1 104 ? 11.184 11.661 -16.637 1.00 49.41 104 GLU A C 1
ATOM 840 O O . GLU A 1 104 ? 10.629 11.097 -15.692 1.00 49.41 104 GLU A O 1
ATOM 845 N N . SER A 1 105 ? 12.474 11.490 -16.926 1.00 50.25 105 SER A N 1
ATOM 846 C CA . SER A 1 105 ? 13.413 10.790 -16.060 1.00 50.25 105 SER A CA 1
ATOM 847 C C . SER A 1 105 ? 13.293 11.387 -14.664 1.00 50.25 105 SER A C 1
ATOM 849 O O . SER A 1 105 ? 13.707 12.528 -14.438 1.00 50.25 105 SER A O 1
ATOM 851 N N . VAL A 1 106 ? 12.684 10.639 -13.748 1.00 53.25 106 VAL A N 1
ATOM 852 C CA . VAL A 1 106 ? 12.577 11.034 -12.351 1.00 53.25 106 VAL A CA 1
ATOM 853 C C . VAL A 1 106 ? 13.963 10.837 -11.751 1.00 53.25 106 VAL A C 1
ATOM 855 O O . VAL A 1 106 ? 14.259 9.802 -11.175 1.00 53.25 106 VAL A O 1
ATOM 858 N N . ASN A 1 107 ? 14.841 11.822 -11.940 1.00 49.50 107 ASN A N 1
ATOM 859 C CA . ASN A 1 107 ? 16.059 11.955 -11.150 1.00 49.50 107 ASN A CA 1
ATOM 860 C C . ASN A 1 107 ? 15.647 12.473 -9.772 1.00 49.50 107 ASN A C 1
ATOM 862 O O . ASN A 1 107 ? 15.799 13.651 -9.455 1.00 49.50 107 ASN A O 1
ATOM 866 N N . SER A 1 108 ? 15.051 11.596 -8.973 1.00 48.34 108 SER A N 1
ATOM 867 C CA . SER A 1 108 ? 14.950 11.803 -7.538 1.00 48.34 108 SER A CA 1
ATOM 868 C C . SER A 1 108 ? 15.970 10.888 -6.875 1.00 48.34 108 SER A C 1
ATOM 870 O O . SER A 1 108 ? 15.986 9.705 -7.192 1.00 48.34 108 SER A O 1
ATOM 872 N N . HIS A 1 109 ? 16.785 11.420 -5.963 1.00 52.88 109 HIS A N 1
ATOM 873 C CA . HIS A 1 109 ? 17.616 10.653 -5.017 1.00 52.88 109 HIS A CA 1
ATOM 874 C C . HIS A 1 109 ? 16.752 9.911 -3.978 1.00 52.88 109 HIS A C 1
ATOM 876 O O . HIS A 1 109 ? 16.960 10.034 -2.777 1.00 52.88 109 HIS A O 1
ATOM 882 N N . ASP A 1 110 ? 15.667 9.308 -4.438 1.00 67.06 110 ASP A N 1
ATOM 883 C CA . ASP A 1 110 ? 14.562 8.815 -3.640 1.00 67.06 110 ASP A CA 1
ATOM 884 C C . ASP A 1 110 ? 13.996 7.579 -4.342 1.00 67.06 110 ASP A C 1
ATOM 886 O O . ASP A 1 110 ? 14.047 7.495 -5.572 1.00 67.06 110 ASP A O 1
ATOM 890 N N . HIS A 1 111 ? 13.417 6.658 -3.577 1.00 75.56 111 HIS A N 1
ATOM 891 C CA . HIS A 1 111 ? 13.097 5.295 -4.004 1.00 75.56 111 HIS A CA 1
ATOM 892 C C . HIS A 1 111 ? 12.309 5.195 -5.328 1.00 75.56 111 HIS A C 1
ATOM 894 O O . HIS A 1 111 ? 11.509 6.068 -5.698 1.00 75.56 111 HIS A O 1
ATOM 900 N N . SER A 1 112 ? 12.465 4.057 -6.010 1.00 82.12 112 SER A N 1
ATOM 901 C CA . SER A 1 112 ? 11.784 3.756 -7.278 1.00 82.12 112 SER A CA 1
ATOM 902 C C . SER A 1 112 ? 10.548 2.855 -7.133 1.00 82.12 112 SER A C 1
ATOM 904 O O . SER A 1 112 ? 9.846 2.593 -8.111 1.00 82.12 112 SER A O 1
ATOM 906 N N . THR A 1 113 ? 10.228 2.421 -5.910 1.00 87.62 113 THR A N 1
ATOM 907 C CA . THR A 1 113 ? 9.059 1.580 -5.611 1.00 87.62 113 THR A CA 1
ATOM 908 C C . THR A 1 113 ? 7.747 2.252 -6.034 1.00 87.62 113 THR A C 1
ATOM 910 O O . THR A 1 113 ? 7.451 3.379 -5.637 1.00 87.62 113 THR A O 1
ATOM 913 N N . SER A 1 114 ? 6.932 1.542 -6.821 1.00 90.44 114 SER A N 1
ATOM 914 C CA . SER A 1 114 ? 5.574 1.966 -7.211 1.00 90.44 114 SER A CA 1
ATOM 915 C C . SER A 1 114 ? 4.474 1.183 -6.492 1.00 90.44 114 SER A C 1
ATOM 917 O O . SER A 1 114 ? 3.392 1.714 -6.232 1.00 90.44 114 SER A O 1
ATOM 919 N N . ILE A 1 115 ? 4.756 -0.077 -6.161 1.00 93.94 115 ILE A N 1
ATOM 920 C CA . ILE A 1 115 ? 3.852 -0.976 -5.459 1.00 93.94 115 ILE A CA 1
ATOM 921 C C . ILE A 1 115 ? 4.650 -1.972 -4.621 1.00 93.94 115 ILE A C 1
ATOM 923 O O . ILE A 1 115 ? 5.680 -2.475 -5.063 1.00 93.94 115 ILE A O 1
ATOM 927 N N . PHE A 1 116 ? 4.139 -2.306 -3.443 1.00 94.81 116 PHE A N 1
ATOM 928 C CA . PHE A 1 116 ? 4.606 -3.450 -2.669 1.00 94.81 116 PHE A CA 1
ATOM 929 C C . PHE A 1 116 ? 3.447 -4.148 -1.954 1.00 94.81 116 PHE A C 1
ATOM 931 O O . PHE A 1 116 ? 2.313 -3.667 -1.961 1.00 94.81 116 PHE A O 1
ATOM 938 N N . TYR A 1 117 ? 3.709 -5.318 -1.376 1.00 96.56 117 TYR A N 1
ATOM 939 C CA . TYR A 1 117 ? 2.689 -6.183 -0.789 1.00 96.56 117 TYR A CA 1
ATOM 940 C C . TYR A 1 117 ? 3.049 -6.547 0.639 1.00 96.56 117 TYR A C 1
ATOM 942 O O . TYR A 1 117 ? 4.224 -6.710 0.940 1.00 96.56 117 TYR A O 1
ATOM 950 N N . ALA A 1 118 ? 2.050 -6.745 1.493 1.00 95.88 118 ALA A N 1
ATOM 951 C CA . ALA A 1 118 ? 2.252 -7.307 2.825 1.00 95.88 118 ALA A CA 1
ATOM 952 C C . ALA A 1 118 ? 1.315 -8.480 3.079 1.00 95.88 118 ALA A C 1
ATOM 954 O O . ALA A 1 118 ? 0.270 -8.610 2.443 1.00 95.88 118 ALA A O 1
ATOM 955 N N . PHE A 1 119 ? 1.700 -9.342 4.010 1.00 95.81 119 PHE A N 1
ATOM 956 C CA . PHE A 1 119 ? 0.995 -10.571 4.330 1.00 95.81 119 PHE A CA 1
ATOM 957 C C . PHE A 1 119 ? 0.897 -10.718 5.838 1.00 95.81 119 PHE A C 1
ATOM 959 O O . PHE A 1 119 ? 1.915 -10.844 6.516 1.00 95.81 119 PHE A O 1
ATOM 966 N N . ASP A 1 120 ? -0.331 -10.750 6.345 1.00 94.31 120 ASP A N 1
ATOM 967 C CA . ASP A 1 120 ? -0.607 -11.084 7.738 1.00 94.31 120 ASP A CA 1
ATOM 968 C C . ASP A 1 120 ? -0.796 -12.591 7.854 1.00 94.31 120 ASP A C 1
ATOM 970 O O . ASP A 1 120 ? -1.697 -13.161 7.232 1.00 94.31 120 ASP A O 1
ATOM 974 N N . LEU A 1 121 ? 0.054 -13.232 8.651 1.00 93.19 121 LEU A N 1
ATOM 975 C CA . LEU A 1 121 ? 0.052 -14.668 8.876 1.00 93.19 121 LEU A CA 1
ATOM 976 C C . LEU A 1 121 ? -0.586 -14.973 10.224 1.00 93.19 121 LEU A C 1
ATOM 978 O O . LEU A 1 121 ? 0.030 -14.821 11.279 1.00 93.19 121 LEU A O 1
ATOM 982 N N . THR A 1 122 ? -1.829 -15.432 10.168 1.00 87.38 122 THR A N 1
ATOM 983 C CA . THR A 1 122 ? -2.527 -15.991 11.329 1.00 87.38 122 THR A CA 1
ATOM 984 C C . THR A 1 122 ? -2.434 -17.516 11.309 1.00 87.38 122 THR A C 1
ATOM 986 O O . THR A 1 122 ? -2.098 -18.111 10.284 1.00 87.38 122 THR A O 1
ATOM 989 N N . ASP A 1 123 ? -2.812 -18.165 12.412 1.00 82.69 123 ASP A N 1
ATOM 990 C CA . ASP A 1 123 ? -2.818 -19.632 12.526 1.00 82.69 123 ASP A CA 1
ATOM 991 C C . ASP A 1 123 ? -3.674 -20.326 11.443 1.00 82.69 123 ASP A C 1
ATOM 993 O O . ASP A 1 123 ? -3.451 -21.494 11.129 1.00 82.69 123 ASP A O 1
ATOM 997 N N . THR A 1 124 ? -4.665 -19.628 10.876 1.00 84.81 124 THR A N 1
ATOM 998 C CA . THR A 1 124 ? -5.663 -20.227 9.969 1.00 84.81 124 THR A CA 1
ATOM 999 C C . THR A 1 124 ? -5.755 -19.564 8.602 1.00 84.81 124 THR A C 1
ATOM 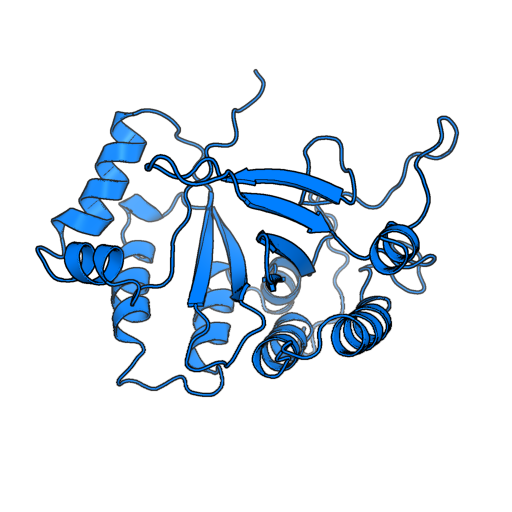1001 O O . THR A 1 124 ? -6.316 -20.156 7.681 1.00 84.81 124 THR A O 1
ATOM 1004 N N . ASN A 1 125 ? -5.230 -18.349 8.451 1.00 89.12 125 ASN A N 1
ATOM 1005 C CA . ASN A 1 125 ? -5.414 -17.567 7.240 1.00 89.12 125 ASN A CA 1
ATOM 1006 C C . ASN A 1 125 ? -4.223 -16.652 6.944 1.00 89.12 125 ASN A C 1
ATOM 1008 O O . ASN A 1 125 ? -3.515 -16.199 7.848 1.00 89.12 125 ASN A O 1
ATOM 1012 N N . THR A 1 126 ? -4.060 -16.336 5.663 1.00 93.31 126 THR A N 1
ATOM 1013 C CA . THR A 1 126 ? -3.138 -15.314 5.177 1.00 93.31 126 THR A CA 1
ATOM 1014 C C . THR A 1 126 ? -3.937 -14.196 4.529 1.00 93.31 126 THR A C 1
ATOM 1016 O O . THR A 1 126 ? -4.601 -14.419 3.516 1.00 93.31 126 THR A O 1
ATOM 1019 N N . THR A 1 127 ? -3.848 -12.993 5.088 1.00 94.31 127 THR A N 1
ATOM 1020 C CA . THR A 1 127 ? -4.456 -11.800 4.489 1.00 94.31 127 THR A CA 1
ATOM 1021 C C . THR A 1 127 ? -3.380 -11.023 3.756 1.00 94.31 127 THR A C 1
ATOM 1023 O O . THR A 1 127 ? -2.449 -10.513 4.377 1.00 94.31 127 THR A O 1
ATOM 1026 N N . ALA A 1 128 ? -3.500 -10.943 2.434 1.00 96.75 128 ALA A N 1
ATOM 1027 C CA . ALA A 1 128 ? -2.604 -10.140 1.617 1.00 96.75 128 ALA A CA 1
ATOM 1028 C C . ALA A 1 128 ? -3.084 -8.685 1.548 1.00 96.75 128 ALA A C 1
ATOM 1030 O O . ALA A 1 128 ? -4.283 -8.410 1.595 1.00 96.75 128 ALA A O 1
ATOM 1031 N N . LYS A 1 129 ? -2.138 -7.764 1.407 1.00 97.31 129 LYS A N 1
ATOM 1032 C CA . LYS A 1 129 ? -2.339 -6.321 1.272 1.00 97.31 129 LYS A CA 1
ATOM 1033 C C . LYS A 1 129 ? -1.488 -5.800 0.128 1.00 97.31 129 LYS A C 1
ATOM 1035 O O . LYS A 1 129 ? -0.447 -6.386 -0.171 1.00 97.31 129 LYS A O 1
ATOM 1040 N N . ALA A 1 130 ? -1.906 -4.698 -0.477 1.00 97.44 130 ALA A N 1
ATOM 1041 C CA . ALA A 1 130 ? -1.123 -3.987 -1.482 1.00 97.44 130 ALA A CA 1
ATOM 1042 C C . ALA A 1 130 ? -1.002 -2.511 -1.108 1.00 97.44 130 ALA A C 1
ATOM 1044 O O . ALA A 1 130 ? -1.966 -1.924 -0.622 1.00 97.44 130 ALA A O 1
ATOM 1045 N N . TYR A 1 131 ? 0.171 -1.940 -1.354 1.00 97.00 131 TYR A N 1
ATOM 1046 C CA . TYR A 1 131 ? 0.549 -0.566 -1.049 1.00 97.00 131 TYR A CA 1
ATOM 1047 C C . TYR A 1 131 ? 0.980 0.105 -2.342 1.00 97.00 131 TYR A C 1
ATOM 1049 O O . TYR A 1 131 ? 1.835 -0.423 -3.046 1.00 97.00 131 TYR A O 1
ATOM 1057 N N . PHE A 1 132 ? 0.393 1.251 -2.659 1.00 96.25 132 PHE A N 1
ATOM 1058 C CA . PHE A 1 132 ? 0.598 1.975 -3.905 1.00 96.25 132 PHE A CA 1
ATOM 1059 C C . PHE A 1 132 ? 1.187 3.347 -3.629 1.00 96.25 132 PHE A C 1
ATOM 1061 O O . PHE A 1 132 ? 0.631 4.113 -2.835 1.00 96.25 132 PHE A O 1
ATOM 1068 N N . LEU A 1 133 ? 2.264 3.679 -4.336 1.00 93.94 133 LEU A N 1
ATOM 1069 C CA . LEU A 1 133 ? 2.930 4.966 -4.216 1.00 93.94 133 LEU A CA 1
ATOM 1070 C C . LEU A 1 133 ? 2.531 5.861 -5.404 1.00 93.94 133 LEU A C 1
ATOM 1072 O O . LEU A 1 133 ? 2.742 5.494 -6.563 1.00 93.94 133 LEU A O 1
ATOM 1076 N N . PRO A 1 134 ? 1.957 7.054 -5.159 1.00 94.19 134 PRO A N 1
ATOM 1077 C CA . PRO A 1 134 ? 1.413 7.921 -6.201 1.00 94.19 134 PRO A CA 1
ATOM 1078 C C . PRO A 1 134 ? 2.493 8.703 -6.964 1.00 94.19 134 PRO A C 1
ATOM 1080 O O . PRO A 1 134 ? 2.177 9.295 -7.997 1.00 94.19 134 PRO A O 1
ATOM 1083 N N . LYS A 1 135 ? 3.745 8.705 -6.479 1.00 89.19 135 LYS A N 1
ATOM 1084 C CA . LYS A 1 135 ? 4.877 9.535 -6.932 1.00 89.19 135 LYS A CA 1
ATOM 1085 C C . LYS A 1 135 ? 4.967 9.678 -8.451 1.00 89.19 135 LYS A C 1
ATOM 1087 O O . LYS A 1 135 ? 4.926 10.789 -8.975 1.00 89.19 135 LYS A O 1
ATOM 1092 N N . PHE A 1 136 ? 5.040 8.568 -9.185 1.00 87.75 136 PHE A N 1
ATOM 1093 C CA . PHE A 1 136 ? 5.224 8.615 -10.641 1.00 87.75 136 PHE A CA 1
ATOM 1094 C C . PHE A 1 136 ? 4.039 9.242 -11.378 1.00 87.75 136 PHE A C 1
ATOM 1096 O O . PHE A 1 136 ? 4.229 10.012 -12.320 1.00 87.75 136 PHE A O 1
ATOM 1103 N N . ARG A 1 137 ? 2.813 8.947 -10.936 1.00 91.50 137 ARG A N 1
ATOM 1104 C CA . ARG A 1 137 ? 1.598 9.548 -11.492 1.00 91.50 137 ARG A CA 1
ATOM 1105 C C . ARG A 1 137 ? 1.513 11.035 -11.153 1.00 91.50 137 ARG A C 1
ATOM 1107 O O . ARG A 1 137 ? 1.176 11.832 -12.028 1.00 91.50 137 ARG A O 1
ATOM 1114 N N . ALA A 1 138 ? 1.829 11.393 -9.910 1.00 92.06 138 ALA A N 1
ATOM 1115 C CA . ALA A 1 138 ? 1.839 12.765 -9.414 1.00 92.06 138 ALA A CA 1
ATOM 1116 C C . ALA A 1 138 ? 2.813 13.641 -10.217 1.00 92.06 138 ALA A C 1
ATOM 1118 O O . ALA A 1 138 ? 2.412 14.685 -10.731 1.00 92.06 138 ALA A O 1
ATOM 1119 N N . ILE A 1 139 ? 4.043 13.162 -10.437 1.00 89.19 139 ILE A N 1
ATOM 1120 C CA . ILE A 1 139 ? 5.051 13.843 -11.262 1.00 89.19 139 ILE A CA 1
ATOM 1121 C C . ILE A 1 139 ? 4.550 14.027 -12.698 1.00 89.19 139 ILE A C 1
ATOM 1123 O O . ILE A 1 139 ? 4.505 15.153 -13.193 1.00 89.19 139 ILE A O 1
ATOM 1127 N N . ALA A 1 140 ? 4.101 12.950 -13.351 1.00 88.31 140 ALA A N 1
ATOM 1128 C CA . ALA A 1 140 ? 3.671 13.003 -14.751 1.00 88.31 140 ALA A CA 1
ATOM 1129 C C . ALA A 1 140 ? 2.480 13.958 -14.982 1.00 88.31 140 ALA A C 1
ATOM 1131 O O . ALA A 1 140 ? 2.366 14.595 -16.036 1.00 88.31 140 ALA A O 1
ATOM 1132 N N . ARG A 1 141 ? 1.601 14.097 -13.981 1.00 89.69 141 ARG A N 1
ATOM 1133 C CA . ARG A 1 141 ? 0.438 14.998 -14.016 1.00 89.69 141 ARG A CA 1
ATOM 1134 C C . ARG A 1 141 ? 0.675 16.379 -13.416 1.00 89.69 141 ARG A C 1
ATOM 1136 O O . ARG A 1 141 ? -0.207 17.225 -13.545 1.00 89.69 141 ARG A O 1
ATOM 1143 N N . LYS A 1 142 ? 1.837 16.631 -12.807 1.00 91.31 142 LYS A N 1
ATOM 1144 C CA . LYS A 1 142 ? 2.130 17.862 -12.051 1.00 91.31 142 LYS A CA 1
ATOM 1145 C C . LYS A 1 142 ? 1.094 18.110 -10.943 1.00 91.31 142 LYS A C 1
ATOM 1147 O O . LYS A 1 142 ? 0.606 19.224 -10.760 1.00 91.31 142 LYS A O 1
ATOM 1152 N N . GLU A 1 143 ? 0.738 17.047 -10.227 1.00 93.12 143 GLU A N 1
ATOM 1153 C CA . GLU A 1 143 ? -0.196 17.053 -9.098 1.00 93.12 143 GLU A CA 1
ATOM 1154 C C . GLU A 1 143 ? 0.528 16.676 -7.799 1.00 93.12 143 GLU A C 1
ATOM 1156 O O . GLU A 1 143 ? 1.601 16.082 -7.833 1.00 93.12 143 GLU A O 1
ATOM 1161 N N . SER A 1 144 ? -0.050 17.010 -6.641 1.00 93.81 144 SER A N 1
ATOM 1162 C CA . SER A 1 144 ? 0.460 16.516 -5.357 1.00 93.81 144 SER A CA 1
ATOM 1163 C C . SER A 1 144 ? 0.079 15.049 -5.141 1.00 93.81 144 SER A C 1
ATOM 1165 O O . SER A 1 144 ? -0.971 14.602 -5.614 1.00 93.81 144 SER A O 1
ATOM 1167 N N . ASN A 1 145 ? 0.880 14.318 -4.358 1.00 94.31 145 ASN A N 1
ATOM 1168 C CA . ASN A 1 145 ? 0.558 12.947 -3.951 1.00 94.31 145 ASN A CA 1
ATOM 1169 C C . ASN A 1 145 ? -0.837 12.862 -3.321 1.00 94.31 145 ASN A C 1
ATOM 1171 O O . ASN A 1 145 ? -1.647 12.047 -3.751 1.00 94.31 145 ASN A O 1
ATOM 1175 N N . LEU A 1 146 ? -1.155 13.762 -2.380 1.00 94.94 146 LEU A N 1
ATOM 1176 C CA . LEU A 1 146 ? -2.476 13.836 -1.751 1.00 94.94 146 LEU A CA 1
ATOM 1177 C C . LEU A 1 146 ? -3.598 13.916 -2.792 1.00 94.94 146 LEU A C 1
ATOM 1179 O O . LEU A 1 146 ? -4.540 13.134 -2.733 1.00 94.94 146 LEU A O 1
ATOM 1183 N N . LYS A 1 147 ? -3.487 14.811 -3.782 1.00 96.06 147 LYS A N 1
ATOM 1184 C CA . LYS A 1 147 ? -4.516 14.956 -4.819 1.00 96.06 147 LYS A CA 1
ATOM 1185 C C . LYS A 1 147 ? -4.711 13.658 -5.605 1.00 96.06 147 LYS A C 1
ATOM 1187 O O . LYS A 1 147 ? -5.852 13.265 -5.844 1.00 96.06 147 LYS A O 1
ATOM 1192 N N . VAL A 1 148 ? -3.622 12.982 -5.968 1.00 97.00 148 VAL A N 1
ATOM 1193 C CA . VAL A 1 148 ? -3.671 11.698 -6.683 1.00 97.00 148 VAL A CA 1
ATOM 1194 C C . VAL A 1 148 ? -4.324 10.607 -5.827 1.00 97.00 148 VAL A C 1
ATOM 1196 O O . VAL A 1 148 ? -5.172 9.876 -6.333 1.00 97.00 148 VAL A O 1
ATOM 1199 N N . LEU A 1 149 ? -3.985 10.517 -4.537 1.00 96.50 149 LEU A N 1
ATOM 1200 C CA . LEU A 1 149 ? -4.576 9.548 -3.604 1.00 96.50 149 LEU A CA 1
ATOM 1201 C C . LEU A 1 149 ? -6.086 9.781 -3.430 1.00 96.50 149 LEU A C 1
ATOM 1203 O O . LEU A 1 149 ? -6.872 8.839 -3.522 1.00 96.50 149 LEU A O 1
ATOM 1207 N N . MET A 1 150 ? -6.505 11.038 -3.249 1.00 95.25 150 MET A N 1
ATOM 1208 C CA . MET A 1 150 ? -7.921 11.402 -3.109 1.00 95.25 150 MET A CA 1
ATOM 1209 C C . MET A 1 150 ? -8.721 11.051 -4.370 1.00 95.25 150 MET A C 1
ATOM 1211 O O . MET A 1 150 ? -9.797 10.465 -4.268 1.00 95.25 150 MET A O 1
ATOM 1215 N N . GLN A 1 151 ? -8.179 11.350 -5.557 1.00 96.19 151 GLN A N 1
ATOM 1216 C CA . GLN A 1 151 ? -8.794 10.967 -6.831 1.00 96.19 151 GLN A CA 1
ATOM 1217 C C . GLN A 1 151 ? -8.939 9.448 -6.959 1.00 96.19 151 GLN A C 1
ATOM 1219 O O . GLN A 1 151 ? -10.007 8.985 -7.351 1.00 96.19 151 GLN A O 1
ATOM 1224 N N . ALA A 1 152 ? -7.893 8.686 -6.612 1.00 96.75 152 ALA A N 1
ATOM 1225 C CA . ALA A 1 152 ? -7.902 7.225 -6.685 1.00 96.75 152 ALA A CA 1
ATOM 1226 C C . ALA A 1 152 ? -9.071 6.638 -5.884 1.00 96.75 152 ALA A C 1
ATOM 1228 O O . ALA A 1 152 ? -9.811 5.794 -6.380 1.00 96.75 152 ALA A O 1
ATOM 1229 N N . ILE A 1 153 ? -9.267 7.122 -4.654 1.00 95.19 153 ILE A N 1
ATOM 1230 C CA . ILE A 1 153 ? -10.339 6.645 -3.774 1.00 95.19 153 ILE A CA 1
ATOM 1231 C C . ILE A 1 153 ? -11.718 7.045 -4.311 1.00 95.19 153 ILE A C 1
ATOM 1233 O O . ILE A 1 153 ? -12.645 6.233 -4.296 1.00 95.19 153 ILE A O 1
ATOM 1237 N N . GLN A 1 154 ? -11.870 8.281 -4.792 1.00 94.25 154 GLN A N 1
ATOM 1238 C CA . GLN A 1 154 ? -13.152 8.796 -5.285 1.00 94.25 154 GLN A CA 1
ATOM 1239 C C . GLN A 1 154 ? -13.697 8.002 -6.476 1.00 94.25 154 GLN A C 1
ATOM 1241 O O . GLN A 1 154 ? -14.910 7.832 -6.581 1.00 94.25 154 GLN A O 1
ATOM 1246 N N . ILE A 1 155 ? -12.821 7.514 -7.356 1.00 95.00 155 ILE A N 1
ATOM 1247 C CA . ILE A 1 155 ? -13.220 6.749 -8.546 1.00 95.00 155 ILE A CA 1
ATOM 1248 C C . ILE A 1 155 ? -13.229 5.230 -8.325 1.00 95.00 155 ILE A C 1
ATOM 1250 O O . ILE A 1 155 ? -13.524 4.485 -9.264 1.00 95.00 155 ILE A O 1
ATOM 1254 N N . ALA A 1 156 ? -12.870 4.764 -7.125 1.00 94.38 156 ALA A N 1
ATOM 1255 C CA . ALA A 1 156 ? -12.785 3.342 -6.841 1.00 94.38 156 ALA A CA 1
ATOM 1256 C C . ALA A 1 156 ? -14.157 2.659 -6.976 1.00 94.38 156 ALA A C 1
ATOM 1258 O O . ALA A 1 156 ? -15.190 3.247 -6.642 1.00 94.38 156 ALA A O 1
ATOM 1259 N N . PRO A 1 157 ? -14.210 1.399 -7.450 1.00 93.38 157 PRO A N 1
ATOM 1260 C CA . PRO A 1 157 ? -15.443 0.632 -7.459 1.00 93.38 157 PRO A CA 1
ATOM 1261 C C . PRO A 1 157 ? -16.054 0.602 -6.061 1.00 93.38 157 PRO A C 1
ATOM 1263 O O . PRO A 1 157 ? -15.339 0.396 -5.079 1.00 93.38 157 PRO A O 1
ATOM 1266 N N . TYR A 1 158 ? -17.375 0.768 -6.003 1.00 89.81 158 TYR A N 1
ATOM 1267 C CA . TYR A 1 158 ? -18.166 0.866 -4.773 1.00 89.81 158 TYR A CA 1
ATOM 1268 C C . TYR A 1 158 ? -17.981 2.160 -3.966 1.00 89.81 158 TYR A C 1
ATOM 1270 O O . TYR A 1 158 ? -18.639 2.299 -2.938 1.00 89.81 158 TYR A O 1
ATOM 1278 N N . SER A 1 159 ? -17.192 3.132 -4.432 1.00 86.25 159 SER A N 1
ATOM 1279 C CA . SER A 1 159 ? -17.182 4.488 -3.872 1.00 86.25 159 SER A CA 1
ATOM 1280 C C . SER A 1 159 ? -18.429 5.268 -4.297 1.00 86.25 159 SER A C 1
ATOM 1282 O O . SER A 1 159 ? -18.819 5.285 -5.464 1.00 86.25 159 SER A O 1
ATOM 1284 N N . SER A 1 160 ? -19.073 5.922 -3.335 1.00 80.62 160 SER A N 1
ATOM 1285 C CA . SER A 1 160 ? -20.260 6.756 -3.523 1.00 80.62 160 SER A CA 1
ATOM 1286 C C . SER A 1 160 ? -20.279 7.882 -2.492 1.00 80.62 160 SER A C 1
ATOM 1288 O O . SER A 1 160 ? -19.653 7.785 -1.439 1.00 80.62 160 SER A O 1
ATOM 1290 N N . GLU A 1 161 ? -21.058 8.936 -2.729 1.00 75.44 161 GLU A N 1
ATOM 1291 C CA . GLU A 1 161 ? -21.220 10.006 -1.731 1.00 75.44 161 GLU A CA 1
ATOM 1292 C C . GLU A 1 161 ? -21.673 9.465 -0.359 1.00 75.44 161 GLU A C 1
ATOM 1294 O O . GLU A 1 161 ? -21.265 9.980 0.679 1.00 75.44 161 GLU A O 1
ATOM 1299 N N . GLY A 1 162 ? -22.444 8.369 -0.342 1.00 73.31 162 GLY A N 1
ATOM 1300 C CA . GLY A 1 162 ? -22.958 7.752 0.882 1.00 73.31 162 GLY A CA 1
ATOM 1301 C C . GLY A 1 162 ? -21.922 7.022 1.745 1.00 73.31 162 GLY A C 1
ATOM 1302 O O . GLY A 1 162 ? -22.194 6.794 2.921 1.00 73.31 162 GLY A O 1
ATOM 1303 N N . ASN A 1 163 ? -20.750 6.659 1.209 1.00 78.12 163 ASN A N 1
ATOM 1304 C CA . ASN A 1 163 ? -19.708 5.932 1.953 1.00 78.12 163 ASN A CA 1
ATOM 1305 C C . ASN A 1 163 ? -18.334 6.624 1.966 1.00 78.12 163 ASN A C 1
ATOM 1307 O O . ASN A 1 163 ? -17.380 6.073 2.508 1.00 78.12 163 ASN A O 1
ATOM 1311 N N . LEU A 1 164 ? -18.240 7.855 1.454 1.00 83.88 164 LEU A N 1
ATOM 1312 C CA . LEU A 1 164 ? -17.014 8.662 1.459 1.00 83.88 164 LEU A CA 1
ATOM 1313 C C . LEU A 1 164 ? -16.959 9.716 2.581 1.00 83.88 164 LEU A C 1
ATOM 1315 O O . LEU A 1 164 ? -16.089 10.583 2.568 1.00 83.88 164 LEU A O 1
ATOM 1319 N N . ASN A 1 165 ? -17.829 9.643 3.593 1.00 83.75 165 ASN A N 1
ATOM 1320 C CA . ASN A 1 165 ? -17.813 10.599 4.711 1.00 83.75 165 ASN A CA 1
ATOM 1321 C C . ASN A 1 165 ? -16.457 10.631 5.447 1.00 83.75 165 ASN A C 1
ATOM 1323 O O . ASN A 1 165 ? -15.947 11.700 5.768 1.00 83.75 165 ASN A O 1
ATOM 1327 N N . ALA A 1 166 ? -15.834 9.465 5.652 1.00 82.38 166 ALA A N 1
ATOM 1328 C CA . ALA A 1 166 ? -14.486 9.372 6.215 1.00 82.38 166 ALA A CA 1
ATOM 1329 C C . ALA A 1 166 ? -13.443 10.113 5.360 1.00 82.38 166 ALA A C 1
ATOM 1331 O O . ALA A 1 166 ? -12.583 10.808 5.897 1.00 82.38 166 ALA A O 1
ATOM 1332 N N . LEU A 1 167 ? -13.552 10.005 4.032 1.00 85.06 167 LEU A N 1
ATOM 1333 C CA . LEU A 1 167 ? -12.675 10.708 3.100 1.00 85.06 167 LEU A CA 1
ATOM 1334 C C . LEU A 1 167 ? -12.902 12.225 3.146 1.00 85.06 167 LEU A C 1
ATOM 1336 O O . LEU A 1 167 ? -11.938 12.975 3.051 1.00 85.06 167 LEU A O 1
ATOM 1340 N N . SER A 1 168 ? -14.144 12.686 3.330 1.00 82.50 168 SER A N 1
ATOM 1341 C CA . SER A 1 168 ? -14.447 14.114 3.510 1.00 82.50 168 SER A CA 1
ATOM 1342 C C . SER A 1 168 ? -13.785 14.673 4.768 1.00 82.50 168 SER A C 1
ATOM 1344 O O . SER A 1 168 ? -13.125 15.703 4.701 1.00 82.50 168 SER A O 1
ATOM 1346 N N . ILE A 1 169 ? -13.895 13.964 5.895 1.00 83.25 169 ILE A N 1
ATOM 1347 C CA . ILE A 1 169 ? -13.244 14.355 7.155 1.00 83.25 169 ILE A CA 1
ATOM 1348 C C . ILE A 1 169 ? -11.721 14.397 6.983 1.00 83.25 169 ILE A C 1
ATOM 1350 O O . ILE A 1 169 ? -11.063 15.335 7.429 1.00 83.25 169 ILE A O 1
ATOM 1354 N N . PHE A 1 170 ? -11.151 13.396 6.307 1.00 84.88 170 PHE A N 1
ATOM 1355 C CA . PHE A 1 170 ? -9.725 13.390 5.993 1.00 84.88 170 PHE A CA 1
ATOM 1356 C C . PHE A 1 170 ? -9.334 14.551 5.067 1.00 84.88 170 PHE A C 1
ATOM 1358 O O . PHE A 1 170 ? -8.293 15.168 5.271 1.00 84.88 170 PHE A O 1
ATOM 1365 N N . SER A 1 171 ? -10.180 14.893 4.091 1.00 86.25 171 SER A N 1
ATOM 1366 C CA . SER A 1 171 ? -9.966 16.041 3.211 1.00 86.25 171 SER A CA 1
ATOM 1367 C C . SER A 1 171 ? -9.893 17.342 4.006 1.00 86.25 171 SER A C 1
ATOM 1369 O O . SER A 1 171 ? -8.985 18.135 3.770 1.00 86.25 171 SER A O 1
ATOM 1371 N N . ASP A 1 172 ? -10.809 17.554 4.951 1.00 83.88 172 ASP A N 1
ATOM 1372 C CA . ASP A 1 172 ? -10.806 18.733 5.819 1.00 83.88 172 ASP A CA 1
ATOM 1373 C C . ASP A 1 172 ? -9.522 18.793 6.654 1.00 83.88 172 ASP A C 1
ATOM 1375 O O . ASP A 1 172 ? -8.830 19.810 6.648 1.00 83.88 172 ASP A O 1
ATOM 1379 N N . PHE A 1 173 ? -9.147 17.676 7.289 1.00 83.88 173 PHE A N 1
ATOM 1380 C CA . PHE A 1 173 ? -7.890 17.551 8.032 1.00 83.88 173 PHE A CA 1
ATOM 1381 C C . PHE A 1 173 ? -6.670 17.881 7.165 1.00 83.88 173 PHE A C 1
ATOM 1383 O O . PHE A 1 173 ? -5.780 18.610 7.598 1.00 83.88 173 PHE A O 1
ATOM 1390 N N . SER A 1 174 ? -6.627 17.364 5.938 1.00 85.81 174 SER A N 1
ATOM 1391 C CA . SER A 1 174 ? -5.485 17.531 5.036 1.00 85.81 174 SER A CA 1
ATOM 1392 C C . SER A 1 174 ? -5.343 18.951 4.479 1.00 85.81 174 SER A C 1
ATOM 1394 O O . SER A 1 174 ? -4.243 19.348 4.100 1.00 85.81 174 SER A O 1
ATOM 1396 N N . ASN A 1 175 ? -6.441 19.715 4.453 1.00 84.62 175 ASN A N 1
ATOM 1397 C CA . ASN A 1 175 ? -6.476 21.110 4.015 1.00 84.62 175 ASN A CA 1
ATOM 1398 C C . ASN A 1 175 ? -6.243 22.113 5.160 1.00 84.62 175 ASN A C 1
ATOM 1400 O O . ASN A 1 175 ? -6.101 23.308 4.895 1.00 84.62 175 ASN A O 1
ATOM 1404 N N . ASP A 1 176 ? -6.211 21.658 6.415 1.00 83.31 176 ASP A N 1
ATOM 1405 C CA . ASP A 1 176 ? -5.850 22.494 7.559 1.00 83.31 176 ASP A CA 1
ATOM 1406 C C . ASP A 1 176 ? -4.393 22.972 7.423 1.00 83.31 176 ASP A C 1
ATOM 1408 O O . ASP A 1 176 ? -3.498 22.214 7.039 1.00 83.31 176 ASP A O 1
ATOM 1412 N N . THR A 1 177 ? -4.124 24.234 7.759 1.00 78.12 177 THR A N 1
ATOM 1413 C CA . THR A 1 177 ? -2.763 24.787 7.729 1.00 78.12 177 THR A CA 1
ATOM 1414 C C . THR A 1 177 ? -1.822 24.054 8.682 1.00 78.12 177 THR A C 1
ATOM 1416 O O . THR A 1 177 ? -0.627 23.971 8.403 1.00 78.12 177 THR A O 1
ATOM 1419 N N . ALA A 1 178 ? -2.349 23.466 9.760 1.00 76.25 178 ALA A N 1
ATOM 1420 C CA . ALA A 1 178 ? -1.609 22.604 10.674 1.00 76.25 178 ALA A CA 1
ATOM 1421 C C . ALA A 1 178 ? -1.164 21.270 10.044 1.00 76.25 178 ALA A C 1
ATOM 1423 O O . ALA A 1 178 ? -0.327 20.584 10.627 1.00 76.25 178 ALA A O 1
ATOM 1424 N N . SER A 1 179 ? -1.699 20.901 8.878 1.00 77.75 179 SER A N 1
ATOM 1425 C CA . SER A 1 179 ? -1.361 19.679 8.135 1.00 77.75 179 SER A CA 1
ATOM 1426 C C . SER A 1 179 ? -0.499 19.949 6.899 1.00 77.75 179 SER A C 1
ATOM 1428 O O . SER A 1 179 ? -0.143 19.017 6.179 1.00 77.75 179 SER A O 1
ATOM 1430 N N . ALA A 1 180 ? -0.137 21.210 6.638 1.00 81.75 180 ALA A N 1
ATOM 1431 C CA . ALA A 1 180 ? 0.571 21.612 5.422 1.00 81.75 180 ALA A CA 1
ATOM 1432 C C . ALA A 1 180 ? 1.980 21.000 5.285 1.00 81.75 180 ALA A C 1
ATOM 1434 O O . ALA A 1 180 ? 2.508 20.924 4.179 1.00 81.75 180 ALA A O 1
ATOM 1435 N N . HIS A 1 181 ? 2.593 20.572 6.393 1.00 81.12 181 HIS A N 1
ATOM 1436 C CA . HIS A 1 181 ? 3.920 19.946 6.423 1.00 81.12 181 HIS A CA 1
ATOM 1437 C C . HIS A 1 181 ? 3.887 18.413 6.341 1.00 81.12 181 HIS A C 1
ATOM 1439 O O . HIS A 1 181 ? 4.943 17.788 6.432 1.00 81.12 181 HIS A O 1
ATOM 1445 N N . LEU A 1 182 ? 2.704 17.800 6.222 1.00 85.88 182 LEU A N 1
ATOM 1446 C CA . LEU A 1 182 ? 2.574 16.349 6.103 1.00 85.88 182 LEU A CA 1
ATOM 1447 C C . LEU A 1 182 ? 2.943 15.885 4.689 1.00 85.88 182 LEU A C 1
ATOM 1449 O O . LEU A 1 182 ? 2.486 16.439 3.688 1.00 85.88 182 LEU A O 1
ATOM 1453 N N . GLU A 1 183 ? 3.745 14.830 4.617 1.00 88.25 183 GLU A N 1
ATOM 1454 C CA . GLU A 1 183 ? 4.176 14.201 3.369 1.00 88.25 183 GLU A CA 1
ATOM 1455 C C . GLU A 1 183 ? 3.281 12.977 3.120 1.00 88.25 183 GLU A C 1
ATOM 1457 O O . GLU A 1 183 ? 3.371 11.989 3.836 1.00 88.25 183 GLU A O 1
ATOM 1462 N N . TYR A 1 184 ? 2.352 13.034 2.162 1.00 90.56 184 TYR A N 1
ATOM 1463 C CA . TYR A 1 184 ? 1.440 11.914 1.880 1.00 90.56 184 TYR A CA 1
ATOM 1464 C C . TYR A 1 184 ? 2.117 10.891 0.964 1.00 90.56 184 TYR A C 1
ATOM 1466 O O . TYR A 1 184 ? 2.439 11.205 -0.185 1.00 90.56 184 TYR A O 1
ATOM 1474 N N . GLU A 1 185 ? 2.301 9.673 1.468 1.00 90.00 185 GLU A N 1
ATOM 1475 C CA . GLU A 1 185 ? 3.217 8.687 0.888 1.00 90.00 185 GLU A CA 1
ATOM 1476 C C . GLU A 1 185 ? 2.502 7.633 0.048 1.00 90.00 185 GLU A C 1
ATOM 1478 O O . GLU A 1 185 ? 2.892 7.377 -1.088 1.00 90.00 185 GLU A O 1
ATOM 1483 N N . MET A 1 186 ? 1.449 7.002 0.577 1.00 94.19 186 MET A N 1
ATOM 1484 C CA . MET A 1 186 ? 0.884 5.811 -0.066 1.00 94.19 186 MET A CA 1
ATOM 1485 C C . MET A 1 186 ? -0.568 5.522 0.309 1.00 94.19 186 MET A C 1
ATOM 1487 O O . MET A 1 186 ? -1.066 5.943 1.355 1.00 94.19 186 MET A O 1
ATOM 1491 N N . LEU A 1 187 ? -1.227 4.761 -0.568 1.00 96.75 187 LEU A N 1
ATOM 1492 C CA . LEU A 1 187 ? -2.522 4.125 -0.332 1.00 96.75 187 LEU A CA 1
ATOM 1493 C C . LEU A 1 187 ? -2.310 2.628 -0.123 1.00 96.75 187 LEU A C 1
ATOM 1495 O O . LEU A 1 187 ? -1.675 1.998 -0.963 1.00 96.75 187 LEU A O 1
ATOM 1499 N N . ALA A 1 188 ? -2.892 2.042 0.919 1.00 97.00 188 ALA A N 1
ATOM 1500 C CA . ALA A 1 188 ? -2.937 0.594 1.084 1.00 97.00 188 ALA A CA 1
ATOM 1501 C C . ALA A 1 188 ? -4.364 0.041 1.065 1.00 97.00 188 ALA A C 1
ATOM 1503 O O . ALA A 1 188 ? -5.312 0.719 1.471 1.00 97.00 188 ALA A O 1
ATOM 1504 N N . ILE A 1 189 ? -4.488 -1.208 0.616 1.00 97.00 189 ILE A N 1
ATOM 1505 C CA . ILE A 1 189 ? -5.730 -1.988 0.598 1.00 97.00 189 ILE A CA 1
ATOM 1506 C C . ILE A 1 189 ? -5.511 -3.388 1.161 1.00 97.00 189 ILE A C 1
ATOM 1508 O O . ILE A 1 189 ? -4.418 -3.947 1.041 1.00 97.00 189 ILE A O 1
ATOM 1512 N N . ASP A 1 190 ? -6.579 -3.980 1.686 1.00 96.19 190 ASP A N 1
ATOM 1513 C CA . ASP A 1 190 ? -6.644 -5.412 1.960 1.00 96.19 190 ASP A CA 1
ATOM 1514 C C . ASP A 1 190 ? -7.122 -6.144 0.681 1.00 96.19 190 ASP A C 1
ATOM 1516 O O . ASP A 1 190 ? -8.077 -5.731 0.026 1.00 96.19 190 ASP A O 1
ATOM 1520 N N . LEU A 1 191 ? -6.476 -7.245 0.289 1.00 97.25 191 LEU A N 1
ATOM 1521 C CA . LEU A 1 191 ? -6.820 -8.015 -0.921 1.00 97.25 191 LEU A CA 1
ATOM 1522 C C . LEU A 1 191 ? -7.951 -9.023 -0.658 1.00 97.25 191 LEU A C 1
ATOM 1524 O O . LEU A 1 191 ? -7.829 -10.228 -0.898 1.00 97.25 191 LEU A O 1
ATOM 1528 N N . ILE A 1 192 ? -9.052 -8.495 -0.127 1.00 95.50 192 ILE A N 1
ATOM 1529 C CA . ILE A 1 192 ? -10.294 -9.195 0.219 1.00 95.50 192 ILE A CA 1
ATOM 1530 C C . ILE A 1 192 ? -11.474 -8.560 -0.528 1.00 95.50 192 ILE A C 1
ATOM 1532 O O . ILE A 1 192 ? -11.278 -7.725 -1.411 1.00 95.50 192 ILE A O 1
ATOM 1536 N N . ASP A 1 193 ? -12.706 -8.972 -0.215 1.00 94.56 193 ASP A N 1
ATOM 1537 C CA . ASP A 1 193 ? -13.888 -8.369 -0.832 1.00 94.56 193 ASP A CA 1
ATOM 1538 C C . ASP A 1 193 ? -13.838 -6.830 -0.718 1.00 94.56 193 ASP A C 1
ATOM 1540 O O . ASP A 1 193 ? -13.710 -6.325 0.400 1.00 94.56 193 ASP A O 1
ATOM 1544 N N . PRO A 1 194 ? -13.941 -6.074 -1.830 1.00 91.88 194 PRO A N 1
ATOM 1545 C CA . PRO A 1 194 ? -13.898 -4.613 -1.814 1.00 91.88 194 PRO A CA 1
ATOM 1546 C C . PRO A 1 194 ? -14.839 -3.951 -0.803 1.00 91.88 194 PRO A C 1
ATOM 1548 O O . PRO A 1 194 ? -14.499 -2.924 -0.233 1.00 91.88 194 PRO A O 1
ATOM 1551 N N . GLN A 1 195 ? -16.011 -4.534 -0.534 1.00 89.25 195 GLN A N 1
ATOM 1552 C CA . GLN A 1 195 ? -16.958 -3.962 0.430 1.00 89.25 195 GLN A CA 1
ATOM 1553 C C . GLN A 1 195 ? -16.546 -4.186 1.894 1.00 89.25 195 GLN A C 1
ATOM 1555 O O . GLN A 1 195 ? -17.107 -3.556 2.789 1.00 89.25 195 GLN A O 1
ATOM 1560 N N . GLN A 1 196 ? -15.597 -5.092 2.141 1.00 90.62 196 GLN A N 1
ATOM 1561 C CA . GLN A 1 196 ? -15.030 -5.401 3.458 1.00 90.62 196 GLN A CA 1
ATOM 1562 C C . GLN A 1 196 ? -13.588 -4.900 3.612 1.00 90.62 196 GLN A C 1
ATOM 1564 O O . GLN A 1 196 ? -13.081 -4.829 4.731 1.00 90.62 196 GLN A O 1
ATOM 1569 N N . SER A 1 197 ? -12.914 -4.578 2.507 1.00 91.75 197 SER A N 1
ATOM 1570 C CA . SER A 1 197 ? -11.554 -4.055 2.515 1.00 91.75 197 SER A CA 1
ATOM 1571 C C . SER A 1 197 ? -11.519 -2.622 3.035 1.00 91.75 197 SER A C 1
ATOM 1573 O O . SER A 1 197 ? -12.398 -1.804 2.761 1.00 91.75 197 SER A O 1
ATOM 1575 N N . A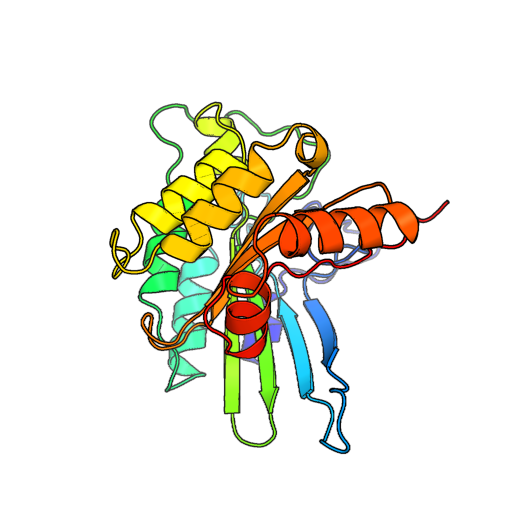RG A 1 198 ? -10.440 -2.292 3.744 1.00 90.50 198 ARG A N 1
ATOM 1576 C CA . ARG A 1 198 ? -10.143 -0.922 4.165 1.00 90.50 198 ARG A CA 1
ATOM 1577 C C . ARG A 1 198 ? -9.250 -0.245 3.135 1.00 90.50 198 ARG A C 1
ATOM 1579 O O . ARG A 1 198 ? -8.395 -0.884 2.527 1.00 90.50 198 ARG A O 1
ATOM 1586 N N . LEU A 1 199 ? -9.429 1.060 2.986 1.00 92.31 199 LEU A N 1
ATOM 1587 C CA . LEU A 1 199 ? -8.469 1.951 2.337 1.00 92.31 199 LEU A CA 1
ATOM 1588 C C . LEU A 1 199 ? -7.641 2.600 3.444 1.00 92.31 199 LEU A C 1
ATOM 1590 O O . LEU A 1 199 ? -8.205 2.977 4.465 1.00 92.31 199 LEU A O 1
ATOM 1594 N N . LYS A 1 200 ? -6.326 2.720 3.282 1.00 93.44 200 LYS A N 1
ATOM 1595 C CA . LYS A 1 200 ? -5.439 3.306 4.300 1.00 93.44 200 LYS A CA 1
ATOM 1596 C C . LYS A 1 200 ? -4.534 4.335 3.658 1.00 93.44 200 LYS A C 1
ATOM 1598 O O . LYS A 1 200 ? -3.854 4.006 2.692 1.00 93.44 200 LYS A O 1
ATOM 1603 N N . ILE A 1 201 ? -4.526 5.558 4.173 1.00 90.19 201 ILE A N 1
ATOM 1604 C CA . ILE A 1 201 ? -3.632 6.609 3.683 1.00 90.19 201 ILE A CA 1
ATOM 1605 C C . ILE A 1 201 ? -2.507 6.772 4.692 1.00 90.19 201 ILE A C 1
ATOM 1607 O O . ILE A 1 201 ? -2.755 7.052 5.864 1.00 90.19 201 ILE A O 1
ATOM 1611 N N . TYR A 1 202 ? -1.280 6.622 4.212 1.00 89.69 202 TYR A N 1
ATOM 1612 C CA . TYR A 1 202 ? -0.077 6.841 4.998 1.00 89.69 202 TYR A CA 1
ATOM 1613 C C . TYR A 1 202 ? 0.492 8.211 4.672 1.00 89.69 202 TYR A C 1
ATOM 1615 O O . TYR A 1 202 ? 0.593 8.601 3.504 1.00 89.69 202 TYR A O 1
ATOM 1623 N N . PHE A 1 203 ? 0.882 8.928 5.714 1.00 87.94 203 PHE A N 1
ATOM 1624 C CA . PHE A 1 203 ? 1.605 10.179 5.595 1.00 87.94 203 PHE A CA 1
ATOM 1625 C C . PHE A 1 203 ? 2.700 10.240 6.653 1.00 87.94 203 PHE A C 1
ATOM 1627 O O . PHE A 1 203 ? 2.562 9.691 7.746 1.00 87.94 203 PHE A O 1
ATOM 1634 N N . ARG A 1 204 ? 3.788 10.925 6.326 1.00 83.06 204 ARG A N 1
ATOM 1635 C CA . ARG A 1 204 ? 4.925 11.152 7.201 1.00 83.06 204 ARG A CA 1
ATOM 1636 C C . ARG A 1 204 ? 4.855 12.553 7.793 1.00 83.06 204 ARG A C 1
ATOM 1638 O O . ARG A 1 204 ? 4.419 13.518 7.164 1.00 83.06 204 ARG A O 1
ATOM 1645 N N . CYS A 1 205 ? 5.323 12.655 9.029 1.00 81.81 205 CYS A N 1
ATOM 1646 C CA . CYS A 1 205 ? 5.593 13.917 9.689 1.00 81.81 205 CYS A CA 1
ATOM 1647 C C . CYS A 1 205 ? 6.999 13.878 10.281 1.00 81.81 205 CYS A C 1
ATOM 1649 O O . CYS A 1 205 ? 7.323 12.975 11.045 1.00 81.81 205 CYS A O 1
ATOM 1651 N N . ARG A 1 206 ? 7.815 14.886 9.970 1.00 81.12 206 ARG A N 1
ATOM 1652 C CA . ARG A 1 206 ? 9.189 14.983 10.488 1.00 81.12 206 ARG A CA 1
ATOM 1653 C C . ARG A 1 206 ? 9.258 15.426 11.949 1.00 81.12 206 ARG A C 1
ATOM 1655 O O . ARG A 1 206 ? 10.267 15.228 12.610 1.00 81.12 206 ARG A O 1
ATOM 1662 N N . GLU A 1 207 ? 8.191 16.030 12.467 1.00 77.75 207 GLU A N 1
ATOM 1663 C CA . GLU A 1 207 ? 8.098 16.357 13.887 1.00 77.75 207 GLU A CA 1
ATOM 1664 C C . GLU A 1 207 ? 7.616 15.148 14.691 1.00 77.75 207 GLU A C 1
ATOM 1666 O O . GLU A 1 207 ? 6.464 14.725 14.556 1.00 77.75 207 GLU A O 1
ATOM 1671 N N . THR A 1 208 ? 8.487 14.656 15.569 1.00 77.94 208 THR A N 1
ATOM 1672 C CA . THR A 1 208 ? 8.282 13.441 16.374 1.00 77.94 208 THR A CA 1
ATOM 1673 C C . THR A 1 208 ? 8.088 13.727 17.868 1.00 77.94 208 THR A C 1
ATOM 1675 O O . THR A 1 208 ? 8.011 12.810 18.683 1.00 77.94 208 THR A O 1
ATOM 1678 N N . SER A 1 209 ? 7.970 15.001 18.267 1.00 75.00 209 SER A N 1
ATOM 1679 C CA . SER A 1 209 ? 7.733 15.354 19.673 1.00 75.00 209 SER A CA 1
ATOM 1680 C C . SER A 1 209 ? 6.359 14.870 20.147 1.00 75.00 209 SER A C 1
ATOM 1682 O O . SER A 1 209 ? 5.383 14.927 19.393 1.00 75.00 209 SER A O 1
ATOM 1684 N N . PHE A 1 210 ? 6.245 14.484 21.421 1.00 72.00 210 PHE A N 1
ATOM 1685 C CA . PHE A 1 210 ? 4.969 14.061 22.013 1.00 72.00 210 PHE A CA 1
ATOM 1686 C C . PHE A 1 210 ? 3.850 15.084 21.779 1.00 72.00 210 PHE A C 1
ATOM 1688 O O . PHE A 1 210 ? 2.754 14.718 21.371 1.00 72.00 210 PHE A O 1
ATOM 1695 N N . ASN A 1 211 ? 4.144 16.376 21.961 1.00 70.12 211 ASN A N 1
ATOM 1696 C CA . ASN A 1 211 ? 3.176 17.449 21.733 1.00 70.12 211 ASN A CA 1
ATOM 1697 C C . ASN A 1 211 ? 2.696 17.494 20.283 1.00 70.12 211 ASN A C 1
ATOM 1699 O O . ASN A 1 211 ? 1.520 17.739 20.051 1.00 70.12 211 ASN A O 1
ATOM 1703 N N . SER A 1 212 ? 3.587 17.247 19.323 1.00 68.19 212 SER A N 1
ATOM 1704 C CA . SER A 1 212 ? 3.243 17.236 17.902 1.00 68.19 212 SER A CA 1
ATOM 1705 C C . SER A 1 212 ? 2.389 16.020 17.516 1.00 68.19 212 SER A C 1
ATOM 1707 O O . SER A 1 212 ? 1.472 16.133 16.707 1.00 68.19 212 SER A O 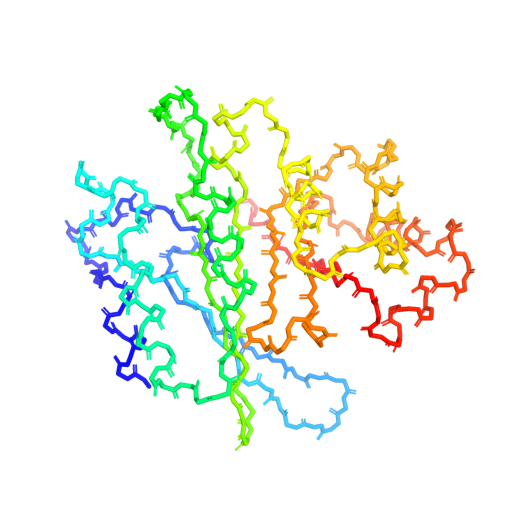1
ATOM 1709 N N . VAL A 1 213 ? 2.622 14.861 18.144 1.00 68.94 213 VAL A N 1
ATOM 1710 C CA . VAL A 1 213 ? 1.776 13.670 17.970 1.00 68.94 213 VAL A CA 1
ATOM 1711 C C . VAL A 1 213 ? 0.409 13.889 18.621 1.00 68.94 213 VAL A C 1
ATOM 1713 O O . VAL A 1 213 ? -0.622 13.672 17.986 1.00 68.94 213 VAL A O 1
ATOM 1716 N N . ALA A 1 214 ? 0.392 14.369 19.866 1.00 65.81 214 ALA A N 1
ATOM 1717 C CA . ALA A 1 214 ? -0.824 14.616 20.629 1.00 65.81 214 ALA A CA 1
ATOM 1718 C C . ALA A 1 214 ? -1.688 15.714 20.001 1.00 65.81 214 ALA A C 1
ATOM 1720 O O . ALA A 1 214 ? -2.903 15.556 19.940 1.00 65.81 214 ALA A O 1
ATOM 1721 N N . SER A 1 215 ? -1.089 16.800 19.499 1.00 65.31 215 SER A N 1
ATOM 1722 C CA . SER A 1 215 ? -1.829 17.863 18.816 1.00 65.31 215 SER A CA 1
ATOM 1723 C C . SER A 1 215 ? -2.486 17.349 17.545 1.00 65.31 215 SER A C 1
ATOM 1725 O O . SER A 1 215 ? -3.639 17.667 17.315 1.00 65.31 215 SER A O 1
ATOM 1727 N N . ARG A 1 216 ? -1.822 16.489 16.766 1.00 67.19 216 ARG A N 1
ATOM 1728 C CA . ARG A 1 216 ? -2.404 15.896 15.553 1.00 67.19 216 ARG A CA 1
ATOM 1729 C C . ARG A 1 216 ? -3.504 14.906 15.870 1.00 67.19 216 ARG A C 1
ATOM 1731 O O . ARG A 1 216 ? -4.575 15.016 15.290 1.00 67.19 216 ARG A O 1
ATOM 1738 N N . GLN A 1 217 ? -3.293 14.015 16.841 1.00 60.09 217 GLN A N 1
ATOM 1739 C CA . GLN A 1 217 ? -4.368 13.155 17.339 1.00 60.09 217 GLN A CA 1
ATOM 1740 C C . GLN A 1 217 ? -5.550 14.002 17.819 1.00 60.09 217 GLN A C 1
ATOM 1742 O O . GLN A 1 217 ? -6.689 13.715 17.472 1.00 60.09 217 GLN A O 1
ATOM 1747 N N . ALA A 1 218 ? -5.291 15.092 18.542 1.00 50.03 218 ALA A N 1
ATOM 1748 C CA . ALA A 1 218 ? -6.308 16.028 18.997 1.00 50.03 218 ALA A CA 1
ATOM 1749 C C . ALA A 1 218 ? -6.900 16.899 17.876 1.00 50.03 218 ALA A C 1
ATOM 1751 O O . ALA A 1 218 ? -8.028 17.324 18.027 1.00 50.03 218 ALA A O 1
ATOM 1752 N N . SER A 1 219 ? -6.235 17.150 16.752 1.00 49.59 219 SER A N 1
ATOM 1753 C CA . SER A 1 219 ? -6.822 17.841 15.592 1.00 49.59 219 SER A CA 1
ATOM 1754 C C . SER A 1 219 ? -7.702 16.892 14.776 1.00 49.59 219 SER A C 1
ATOM 1756 O O . SER A 1 219 ? -8.783 17.270 14.332 1.00 49.59 219 SER A O 1
ATOM 1758 N N . THR A 1 220 ? -7.299 15.623 14.663 1.00 51.75 220 THR A N 1
ATOM 1759 C CA . THR A 1 220 ? -8.106 14.542 14.080 1.00 51.75 220 THR A CA 1
ATOM 1760 C C . THR A 1 220 ? -9.320 14.194 14.962 1.00 51.75 220 THR A C 1
ATOM 1762 O O . THR A 1 220 ? -10.383 13.854 14.447 1.00 51.75 220 THR A O 1
ATOM 1765 N N . VAL A 1 221 ? -9.199 14.310 16.292 1.00 43.75 221 VAL A N 1
ATOM 1766 C CA . VAL A 1 221 ? -10.240 13.930 17.275 1.00 43.75 221 VAL A CA 1
ATOM 1767 C C . VAL A 1 221 ? -11.040 15.128 17.819 1.00 43.75 221 VAL A C 1
ATOM 1769 O O . VAL A 1 221 ? -12.204 14.985 18.189 1.00 43.75 221 VAL A O 1
ATOM 1772 N N . GLY A 1 222 ? -10.446 16.316 17.874 1.00 36.53 222 GLY A N 1
ATOM 1773 C CA . GLY A 1 222 ? -10.938 17.493 18.604 1.00 36.53 222 GLY A CA 1
ATOM 1774 C C . GLY A 1 222 ? -11.816 18.440 17.796 1.00 36.53 222 GLY A C 1
ATOM 1775 O O . GLY A 1 222 ? -12.604 19.163 18.400 1.00 36.53 222 GLY A O 1
ATOM 1776 N N . SER A 1 223 ? -11.783 18.380 16.462 1.00 42.44 223 SER A N 1
ATOM 1777 C CA . SER A 1 223 ? -12.760 19.085 15.613 1.00 42.44 223 SER A CA 1
ATOM 1778 C C . SER A 1 223 ? -14.010 18.240 15.323 1.00 42.44 223 SER A C 1
ATOM 1780 O O . SER A 1 223 ? -15.062 18.779 14.989 1.00 42.44 223 SER A O 1
ATOM 1782 N N . TYR A 1 224 ? -13.936 16.917 15.513 1.00 44.03 224 TYR A N 1
ATOM 1783 C CA . TYR A 1 224 ? -15.008 15.966 15.192 1.00 44.03 224 TYR A CA 1
ATOM 1784 C C . TYR A 1 224 ? -15.352 15.108 16.413 1.00 44.03 224 TYR A C 1
ATOM 1786 O O . TYR A 1 224 ? -15.136 13.891 16.449 1.00 44.03 224 TYR A O 1
ATOM 1794 N N . THR A 1 225 ? -15.880 15.753 17.453 1.00 41.84 225 THR A N 1
ATOM 1795 C CA . THR A 1 225 ? -16.234 15.076 18.702 1.00 41.84 225 THR A CA 1
ATOM 1796 C C . THR A 1 225 ? -17.252 13.953 18.460 1.00 41.84 225 THR A C 1
ATOM 1798 O O . THR A 1 225 ? -18.350 14.130 17.935 1.00 41.84 225 THR A O 1
ATOM 1801 N N . GLY A 1 226 ? -16.854 12.740 18.842 1.00 37.25 226 GLY A N 1
ATOM 1802 C CA . GLY A 1 226 ? -17.712 11.564 18.960 1.00 37.25 226 GLY A CA 1
ATOM 1803 C C . GLY A 1 226 ? -17.877 10.701 17.708 1.00 37.25 226 GLY A C 1
ATOM 1804 O O . GLY A 1 226 ? -18.053 9.500 17.881 1.00 37.25 226 GLY A O 1
ATOM 1805 N N . ALA A 1 227 ? -17.827 11.242 16.489 1.00 37.22 227 ALA A N 1
ATOM 1806 C CA . ALA A 1 227 ? -18.034 10.453 15.265 1.00 37.22 227 ALA A CA 1
ATOM 1807 C C . ALA A 1 227 ? -16.744 9.788 14.768 1.00 37.22 227 ALA A C 1
ATOM 1809 O O . ALA A 1 227 ? -16.753 8.594 14.497 1.00 37.22 227 ALA A O 1
ATOM 1810 N N . VAL A 1 228 ? -15.623 10.519 14.737 1.00 38.31 228 VAL A N 1
ATOM 1811 C CA . VAL A 1 228 ? -14.314 9.977 14.326 1.00 38.31 228 VAL A CA 1
ATOM 1812 C C . VAL A 1 228 ? -13.787 8.991 15.364 1.00 38.31 228 VAL A C 1
ATOM 1814 O O . VAL A 1 228 ? -13.367 7.902 15.008 1.00 38.31 228 VAL A O 1
ATOM 1817 N N . TYR A 1 229 ? -13.910 9.303 16.658 1.00 36.94 229 TYR A N 1
ATOM 1818 C CA . TYR A 1 229 ? -13.522 8.379 17.730 1.00 36.94 229 TYR A CA 1
ATOM 1819 C C . TYR A 1 229 ? -14.362 7.086 17.740 1.00 36.94 229 TYR A C 1
ATOM 1821 O O . TYR A 1 229 ? -13.823 6.013 17.990 1.00 36.94 229 TYR A O 1
ATOM 1829 N N . ARG A 1 230 ? -15.669 7.157 17.429 1.00 37.12 230 ARG A N 1
ATOM 1830 C CA . ARG A 1 230 ? -16.509 5.957 17.246 1.00 37.12 230 ARG A CA 1
ATOM 1831 C C . ARG A 1 230 ? -16.162 5.212 15.961 1.00 37.12 230 ARG A C 1
ATOM 1833 O O . ARG A 1 230 ? -15.962 4.016 16.018 1.00 37.12 230 ARG A O 1
ATOM 1840 N N . ALA A 1 231 ? -15.977 5.900 14.839 1.00 37.00 231 ALA A N 1
ATOM 1841 C CA . ALA A 1 231 ? -15.637 5.262 13.568 1.00 37.00 231 ALA A CA 1
ATOM 1842 C C . ALA A 1 231 ? -14.220 4.646 13.538 1.00 37.00 231 ALA A C 1
ATOM 1844 O O . ALA A 1 231 ? -14.017 3.635 12.868 1.00 37.00 231 ALA A O 1
ATOM 1845 N N . LEU A 1 232 ? -13.265 5.197 14.299 1.00 38.50 232 LEU A N 1
ATOM 1846 C CA . LEU A 1 232 ? -11.953 4.590 14.566 1.00 38.50 232 LEU A CA 1
ATOM 1847 C C . LEU A 1 232 ? -12.073 3.340 15.452 1.00 38.50 232 LEU A C 1
ATOM 1849 O O . LEU A 1 232 ? -11.344 2.375 15.254 1.00 38.50 232 LEU A O 1
ATOM 1853 N N . LYS A 1 233 ? -13.004 3.339 16.414 1.00 35.09 233 LYS A N 1
ATOM 1854 C CA . LYS A 1 233 ? -13.264 2.202 17.310 1.00 35.09 233 LYS A CA 1
ATOM 1855 C C . LYS A 1 233 ? -14.096 1.092 16.649 1.00 35.09 233 LYS A C 1
ATOM 1857 O O . LYS A 1 233 ? -13.915 -0.075 16.975 1.00 35.09 233 LYS A O 1
ATOM 1862 N N . ASP A 1 234 ? -14.959 1.458 15.706 1.00 35.91 234 ASP A N 1
ATOM 1863 C CA . ASP A 1 234 ? -15.914 0.574 15.028 1.00 35.91 234 ASP A CA 1
ATOM 1864 C C . ASP A 1 234 ? -15.407 0.125 13.634 1.00 35.91 234 ASP A C 1
ATOM 1866 O O . ASP A 1 234 ? -16.168 -0.427 12.839 1.00 35.91 234 ASP A O 1
ATOM 1870 N N . GLY A 1 235 ? -14.124 0.367 13.315 1.00 34.72 235 GLY A N 1
ATOM 1871 C CA . GLY A 1 235 ? -13.440 -0.164 12.125 1.00 34.72 235 GLY A CA 1
ATOM 1872 C C . GLY A 1 235 ? -13.953 0.355 10.776 1.00 34.72 235 GLY A C 1
ATOM 1873 O O . GLY A 1 235 ? -13.718 -0.274 9.748 1.00 34.72 235 GLY A O 1
ATOM 1874 N N . THR A 1 236 ? -14.674 1.479 10.764 1.00 35.00 236 THR A N 1
ATOM 1875 C CA . THR A 1 236 ? -15.368 2.019 9.577 1.00 35.00 236 THR A CA 1
ATOM 1876 C C . THR A 1 236 ? -14.614 3.168 8.899 1.00 35.00 236 THR A C 1
ATOM 1878 O O . THR A 1 236 ? -15.102 3.736 7.922 1.00 35.00 236 THR A O 1
ATOM 1881 N N . LEU A 1 237 ? -13.437 3.536 9.416 1.00 35.62 237 LEU A N 1
ATOM 1882 C CA . LEU A 1 237 ? -12.608 4.624 8.904 1.00 35.62 237 LEU A CA 1
ATOM 1883 C C . LEU A 1 237 ? -11.384 4.089 8.153 1.00 35.62 237 LEU A C 1
ATOM 1885 O O . LEU A 1 237 ? -10.849 3.029 8.472 1.00 35.62 237 LEU A O 1
ATOM 1889 N N . ILE A 1 238 ? -10.924 4.881 7.186 1.00 35.81 238 ILE A N 1
ATOM 1890 C CA . ILE A 1 238 ? -9.593 4.760 6.595 1.00 35.81 238 ILE A CA 1
ATOM 1891 C C . ILE A 1 238 ? -8.573 4.804 7.739 1.00 35.81 238 ILE A C 1
ATOM 1893 O O . ILE A 1 238 ? -8.503 5.800 8.456 1.00 35.81 238 ILE A O 1
ATOM 1897 N N . GLU A 1 239 ? -7.819 3.726 7.955 1.00 35.69 239 GLU A N 1
ATOM 1898 C CA . GLU A 1 239 ? -6.776 3.716 8.985 1.00 35.69 239 GLU A CA 1
ATOM 1899 C C . GLU A 1 239 ? -5.638 4.641 8.531 1.00 35.69 239 GLU A C 1
ATOM 1901 O O . GLU A 1 239 ? -4.972 4.374 7.531 1.00 35.69 239 GLU A O 1
ATOM 1906 N N . ALA A 1 240 ? -5.430 5.739 9.260 1.00 34.69 240 ALA A N 1
ATOM 1907 C CA . ALA A 1 240 ? -4.194 6.507 9.213 1.00 34.69 240 ALA A CA 1
ATOM 1908 C C . ALA A 1 240 ? -3.238 5.894 10.242 1.00 34.69 240 ALA A C 1
ATOM 1910 O O . ALA A 1 240 ? -3.418 6.070 11.449 1.00 34.69 240 ALA A O 1
ATOM 1911 N N . VAL A 1 241 ? -2.263 5.120 9.771 1.00 33.28 241 VAL A N 1
ATOM 1912 C CA . VAL A 1 241 ? -1.202 4.572 10.621 1.00 33.28 241 VAL A CA 1
ATOM 1913 C C . VAL A 1 241 ? -0.075 5.602 10.661 1.00 33.28 241 VAL A C 1
ATOM 1915 O O . VAL A 1 241 ? 0.463 5.976 9.622 1.00 33.28 241 VAL A O 1
ATOM 1918 N N . MET A 1 242 ? 0.239 6.098 11.858 1.00 28.84 242 MET A N 1
ATOM 1919 C CA . MET A 1 242 ? 1.425 6.918 12.105 1.00 28.84 242 MET A CA 1
ATOM 1920 C C . MET A 1 242 ? 2.554 5.982 12.529 1.00 28.84 242 MET A C 1
ATOM 1922 O O . MET A 1 242 ? 2.610 5.597 13.696 1.00 28.84 242 MET A O 1
ATOM 1926 N N . ASP A 1 243 ? 3.434 5.633 11.596 1.00 26.80 243 ASP A N 1
ATOM 1927 C CA . ASP A 1 243 ? 4.699 4.982 11.929 1.00 26.80 243 ASP A CA 1
ATOM 1928 C C . ASP A 1 243 ? 5.740 6.069 12.238 1.00 26.80 243 ASP A C 1
ATOM 1930 O O . ASP A 1 243 ? 6.043 6.938 11.416 1.00 26.80 243 ASP A O 1
ATOM 1934 N N . LEU A 1 244 ? 6.243 6.059 13.474 1.00 23.86 244 LEU A N 1
ATOM 1935 C CA . LEU A 1 244 ? 7.396 6.851 13.892 1.00 23.86 244 LEU A CA 1
ATOM 1936 C C . LEU A 1 244 ? 8.646 6.174 13.324 1.00 23.86 244 LEU A C 1
ATOM 1938 O O . LEU A 1 244 ? 9.153 5.227 13.915 1.00 23.86 244 LEU A O 1
ATOM 1942 N N . LEU A 1 245 ? 9.133 6.654 12.182 1.00 26.48 245 LEU A N 1
ATOM 1943 C CA . LEU A 1 245 ? 10.491 6.341 11.746 1.00 26.48 245 LEU A CA 1
ATOM 1944 C C . LEU A 1 245 ? 11.448 7.203 12.578 1.00 26.48 245 LEU A C 1
ATOM 1946 O O . LEU A 1 245 ? 11.396 8.435 12.520 1.00 26.48 245 LEU A O 1
ATOM 1950 N N . GLU A 1 246 ? 12.263 6.555 13.410 1.00 24.17 246 GLU A N 1
ATOM 1951 C CA . GLU A 1 246 ? 13.349 7.212 14.134 1.00 24.17 246 GLU A CA 1
ATOM 1952 C C . GLU A 1 246 ? 14.315 7.831 13.119 1.00 24.17 246 GLU A C 1
ATOM 1954 O O . GLU A 1 246 ? 14.841 7.155 12.239 1.00 24.17 246 GLU A O 1
ATOM 1959 N N . THR A 1 247 ? 14.553 9.137 13.218 1.00 26.20 247 THR A N 1
ATOM 1960 C CA . THR A 1 247 ? 15.635 9.778 12.471 1.00 26.20 247 THR A CA 1
ATOM 1961 C C . THR A 1 247 ? 16.954 9.378 13.119 1.00 26.20 247 THR A C 1
ATOM 1963 O O . THR A 1 247 ? 17.211 9.777 14.257 1.00 26.20 247 THR A O 1
ATOM 1966 N N . SER A 1 248 ? 17.785 8.614 12.411 1.00 28.47 248 SER A N 1
ATOM 1967 C CA . SER A 1 248 ? 19.204 8.490 12.744 1.00 28.47 248 SER A CA 1
ATOM 1968 C C . SER A 1 248 ? 19.854 9.877 12.697 1.00 28.47 248 SER A C 1
ATOM 1970 O O . SER A 1 248 ? 19.640 10.611 11.729 1.00 28.47 248 SER A O 1
ATOM 1972 N N . GLU A 1 249 ? 20.577 10.214 13.768 1.00 29.11 249 GLU A N 1
ATOM 1973 C CA . GLU A 1 249 ? 21.290 11.485 13.999 1.00 29.11 249 GLU A CA 1
ATOM 1974 C C . GLU A 1 249 ? 22.164 11.963 12.829 1.00 29.11 249 GLU A C 1
ATOM 1976 O O . GLU A 1 249 ? 22.807 11.118 12.162 1.00 29.11 249 GLU A O 1
#

pLDDT: mean 78.3, std 19.77, range [23.86, 97.44]

Secondary structure (DSSP, 8-state):
-HHHHTTS-SPPBTTB------SS-TT--SEEEEEE--SSSSPPEEEEEE----TTBTBTTBTTS-SHHHHHHHHHHHH-TT---HHHHHHHHHHH--TTS-------SS----EEEEEEE-SS-EEEEEEE--HHHHHHHT--HHHHHHHHHHTSTT--TTT-HHHHHHHHHHHSGGGTT-EEEEEEEESS-TTTPPEEEEEE-S---HHHHHHHHHHHHHSSTTHHHHHHHTT-S------------

Foldseek 3Di:
DVLQVVQQEDDDDPVDDDPAQADPDPVRGQKDWDWAPDPDPDDIWIKMKGDGADNCDCHPVHNQRLPRVVVSVVVCCVVAVQFACLLVVLVNVLLVDLPPQPQPPPPDPHGSDAKMKMWTDDPPHIKIKMKGWNVNNCVSVVHASVVSLLVSQCPRPPHDPVQCPLVVLVVVLCPDPLNVQKRWTIWMWIRHDPVPIAIATEIADPDPDPCNVVVSVCSSDVVDPPPSVVCVVVVSHHDHDYDDDDDDD

Sequence (249 aa):
MQLIAQNLGVFPTLDYAQSWERFMTDEGSPVELSWDWGTDDSRPTIRYSIEPIGLTADTSFDPLNLLVGEAFESQLVKALPNLRVEWLRHFQDFFKDRGNNGCESVNSHDHSTSIFYAFDLTDTNTTAKAYFLPKFRAIARKESNLKVLMQAIQIAPYSSEGNLNALSIFSDFSNDTASAHLEYEMLAIDLIDPQQSRLKIYFRCRETSFNSVASRQASTVGSYTGAVYRALKDGTLIEAVMDLLETSE